Protein AF-A0A7W0V1U9-F1 (afdb_monomer_lite)

Foldseek 3Di:
DDDDDDDPDDDDPVVVLVVLLVVLVVCQLVVVDDLCVSCVSSVHDSVVNVVSCVVVVNDRDDDQDDLVVLVVVVVVVQPDDPVSPVQVVLVVVVSVVVVVCVVVVLAPRCQSVQVSLQVVVLCVLLVNQAGAFDWDADPVRWIKTWADDDQKIWIWTGDDRFFIKIWIARNPPRDIDMDGHDRPDDDDVVVSVNSNRRGDDD

Secondary structure (DSSP, 8-state):
------------HHHHHHHHHHHHHHHHHTTSS-HHHHHHHHTS-HHHHHHHHHHTT---------HHHHHHHHHHH--S-TTHHHHHHHHHHHHHHHHHHHHTTSS-HHHHHHHHHHHHHHHHHTTT-SPPPEEEE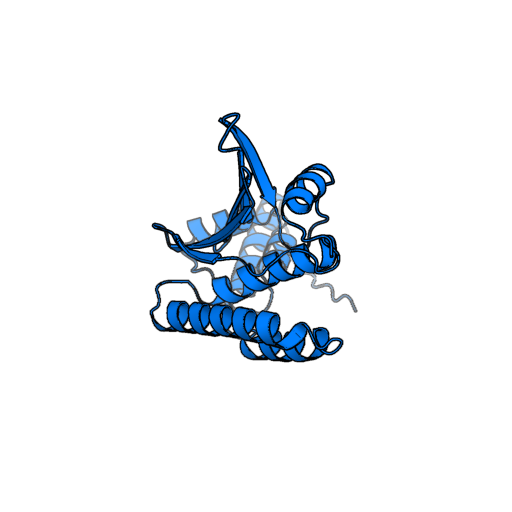-TTS-EEEEEEETTEEEEEEE-SSSPEEEEEEETTT--EEEEEE-TTSPPPHHHHHHHTTT----

Radius of gyration: 20.61 Å; chains: 1; bounding box: 37×52×67 Å

pLDDT: mean 74.49, std 16.37, range [37.94, 94.44]

Structure (mmCIF, N/CA/C/O backbone):
data_AF-A0A7W0V1U9-F1
#
_entry.id   AF-A0A7W0V1U9-F1
#
loop_
_atom_site.group_PDB
_atom_site.id
_atom_site.type_symbol
_atom_site.label_atom_id
_atom_site.label_alt_id
_atom_site.label_comp_id
_atom_site.label_asym_id
_atom_site.label_entity_id
_atom_site.label_seq_id
_atom_site.pdbx_PDB_ins_code
_atom_site.Cartn_x
_atom_site.Cartn_y
_atom_site.Cartn_z
_atom_site.occupancy
_atom_site.B_iso_or_equiv
_atom_site.auth_seq_id
_atom_site.auth_comp_id
_atom_site.auth_asym_id
_atom_site.auth_atom_id
_atom_site.pdbx_PDB_model_num
ATOM 1 N N . MET A 1 1 ? 3.165 29.907 11.937 1.00 45.53 1 MET A N 1
ATOM 2 C CA . MET A 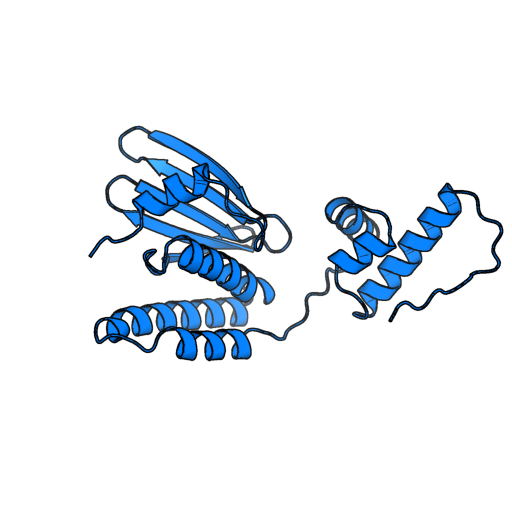1 1 ? 2.788 30.782 13.068 1.00 45.53 1 MET A CA 1
ATOM 3 C C . MET A 1 1 ? 2.274 29.847 14.153 1.00 45.53 1 MET A C 1
ATOM 5 O O . MET A 1 1 ? 1.321 29.137 13.877 1.00 45.53 1 MET A O 1
ATOM 9 N N . SER A 1 2 ? 2.963 29.707 15.287 1.00 52.56 2 SER A N 1
ATOM 10 C CA . SER A 1 2 ? 2.529 28.804 16.363 1.00 52.56 2 SER A CA 1
ATOM 11 C C . SER A 1 2 ? 1.617 29.554 17.330 1.00 52.56 2 SER A C 1
ATOM 13 O O . SER A 1 2 ? 1.905 30.691 17.702 1.00 52.56 2 SER A O 1
ATOM 15 N N . VAL A 1 3 ? 0.510 28.923 17.717 1.00 65.12 3 VAL A N 1
ATOM 16 C CA . VAL A 1 3 ? -0.421 29.441 18.723 1.00 65.12 3 VAL A CA 1
ATOM 17 C C . VAL A 1 3 ? -0.418 28.461 19.888 1.00 65.12 3 VAL A C 1
ATOM 19 O O . VAL A 1 3 ? -0.676 27.276 19.694 1.00 65.12 3 VAL A O 1
ATOM 22 N N . SER A 1 4 ? -0.102 28.954 21.083 1.00 75.44 4 SER A N 1
ATOM 23 C CA . SER A 1 4 ? -0.128 28.166 22.317 1.00 75.44 4 SER A CA 1
ATOM 24 C C . SER A 1 4 ? -1.407 28.469 23.091 1.00 75.44 4 SER A C 1
ATOM 26 O O . SER A 1 4 ? -1.780 29.632 23.237 1.00 75.44 4 SER A O 1
ATOM 28 N N . ILE A 1 5 ? -2.067 27.425 23.593 1.00 75.94 5 ILE A N 1
ATOM 29 C CA . ILE A 1 5 ? -3.251 27.527 24.451 1.00 75.94 5 ILE A CA 1
ATOM 30 C C . ILE A 1 5 ? -2.845 27.036 25.842 1.00 75.94 5 ILE A C 1
ATOM 32 O O . ILE A 1 5 ? -2.442 25.885 25.993 1.00 75.94 5 ILE A O 1
ATOM 36 N N . GLU A 1 6 ? -2.943 27.900 26.853 1.00 81.31 6 GLU A N 1
ATOM 37 C CA . GLU A 1 6 ? -2.755 27.508 28.253 1.00 81.31 6 GLU A CA 1
ATOM 38 C C . GLU A 1 6 ? -4.096 27.098 28.862 1.00 81.31 6 GLU A C 1
ATOM 40 O O . GLU A 1 6 ? -5.073 27.848 28.810 1.00 81.31 6 GLU A O 1
ATOM 45 N N . ILE A 1 7 ? -4.141 25.903 29.451 1.00 76.00 7 ILE A N 1
ATOM 46 C CA . ILE A 1 7 ? -5.324 25.392 30.142 1.00 76.00 7 ILE A CA 1
ATOM 47 C C . ILE A 1 7 ? -5.020 25.417 31.648 1.00 76.00 7 ILE A C 1
ATOM 49 O O . ILE A 1 7 ? -4.101 24.718 32.077 1.00 76.00 7 ILE A O 1
ATOM 53 N N . PRO A 1 8 ? -5.746 26.201 32.469 1.00 82.38 8 PRO A N 1
ATOM 54 C CA . PRO A 1 8 ? -5.459 26.365 33.895 1.00 82.38 8 PRO A CA 1
ATOM 55 C C . PRO A 1 8 ? -5.983 25.171 34.710 1.00 82.38 8 PRO A C 1
ATOM 57 O O . PRO A 1 8 ? -6.876 25.305 35.546 1.00 82.38 8 PRO A O 1
ATOM 60 N N . LEU A 1 9 ? -5.441 23.986 34.443 1.00 79.06 9 LEU A N 1
ATOM 61 C CA . LEU A 1 9 ? -5.739 22.744 35.148 1.00 79.06 9 LEU A CA 1
ATOM 62 C C . LEU A 1 9 ? -4.483 22.252 35.868 1.00 79.06 9 LEU A C 1
ATOM 64 O O . LEU A 1 9 ? -3.374 22.362 35.352 1.00 79.06 9 LEU A O 1
ATOM 68 N N . ASN A 1 10 ? -4.663 21.692 37.061 1.00 88.19 10 ASN A N 1
ATOM 69 C CA . ASN A 1 10 ? -3.585 21.037 37.794 1.00 88.19 10 ASN A CA 1
ATOM 70 C C . ASN A 1 10 ? -3.704 19.526 37.577 1.00 88.19 10 ASN A C 1
ATOM 72 O O . ASN A 1 10 ? -4.459 18.868 38.288 1.00 88.19 10 ASN A O 1
ATOM 76 N N . LEU A 1 11 ? -3.027 19.024 36.545 1.00 86.94 11 LEU A N 1
ATOM 77 C CA . LEU A 1 11 ? -3.117 17.636 36.092 1.00 86.94 11 LEU A CA 1
ATOM 78 C C . LEU A 1 11 ? -1.820 16.888 36.406 1.00 86.94 11 LEU A C 1
ATOM 80 O O . LEU A 1 11 ? -0.720 17.424 36.254 1.00 86.94 11 LEU A O 1
ATOM 84 N N . SER A 1 12 ? -1.942 15.620 36.780 1.00 92.50 12 SER A N 1
ATOM 85 C CA . SER A 1 12 ? -0.851 14.655 36.668 1.00 92.50 12 SER A CA 1
ATOM 86 C C . SER A 1 12 ? -0.507 14.386 35.195 1.00 92.50 12 SER A C 1
ATOM 88 O O . SER A 1 12 ? -1.271 14.713 34.286 1.00 92.50 12 SER A O 1
ATOM 90 N N . ALA A 1 13 ? 0.645 13.757 34.938 1.00 86.88 13 ALA A N 1
ATOM 91 C CA . ALA A 1 13 ? 1.042 13.382 33.577 1.00 86.88 13 ALA A CA 1
ATOM 92 C C . ALA A 1 13 ? 0.002 12.474 32.895 1.00 86.88 13 ALA A C 1
ATOM 94 O O . ALA A 1 13 ? -0.299 12.658 31.721 1.00 86.88 13 ALA A O 1
ATOM 95 N N . GLN A 1 14 ? -0.592 11.552 33.657 1.00 89.12 14 GLN A N 1
ATOM 96 C CA . GLN A 1 14 ? -1.623 10.650 33.156 1.00 89.12 14 GLN A CA 1
ATOM 97 C C . GLN A 1 14 ? -2.908 11.403 32.780 1.00 89.12 14 GLN A C 1
ATOM 99 O O . GLN A 1 14 ? -3.431 11.212 31.687 1.00 89.12 14 GLN A O 1
ATOM 104 N N . GLU A 1 15 ? -3.387 12.298 33.647 1.00 90.56 15 GLU A N 1
ATOM 105 C CA . GLU A 1 15 ? -4.582 13.106 33.365 1.00 90.56 15 GLU A CA 1
ATOM 106 C C . GLU A 1 15 ? -4.361 14.056 32.176 1.00 90.56 15 GLU A C 1
ATOM 108 O O . GLU A 1 15 ? -5.284 14.332 31.412 1.00 90.56 15 GLU A O 1
ATOM 113 N N . LEU A 1 16 ? -3.132 14.542 31.975 1.00 90.62 16 LEU A N 1
ATOM 114 C CA . LEU A 1 16 ? -2.783 15.343 30.804 1.00 90.62 16 LEU A CA 1
ATOM 115 C C . LEU A 1 16 ? -2.868 14.530 29.504 1.00 90.62 16 LEU A C 1
ATOM 117 O O . LEU A 1 16 ? -3.367 15.045 28.503 1.00 90.62 16 LEU A O 1
ATOM 121 N N . ASP A 1 17 ? -2.396 13.286 29.502 1.00 91.38 17 ASP A N 1
ATOM 122 C CA . ASP A 1 17 ? -2.484 12.420 28.324 1.00 91.38 17 ASP A CA 1
ATOM 123 C C . ASP A 1 17 ? -3.940 12.039 28.017 1.00 91.38 17 ASP A C 1
ATOM 125 O O . ASP A 1 17 ? -4.351 12.063 26.858 1.00 91.38 17 ASP A O 1
ATOM 129 N N . GLU A 1 18 ? -4.770 11.827 29.041 1.00 90.81 18 GLU A N 1
ATOM 130 C CA . GLU A 1 18 ? -6.219 11.664 28.869 1.00 90.81 18 GLU A CA 1
ATOM 131 C C . GLU A 1 18 ? -6.856 12.897 28.206 1.00 90.81 18 GLU A C 1
ATOM 133 O O . GLU A 1 18 ? -7.596 12.761 27.232 1.00 90.81 18 GLU A O 1
ATOM 138 N N . VAL A 1 19 ? -6.512 14.113 28.646 1.00 92.25 19 VAL A N 1
ATOM 139 C CA . VAL A 1 19 ? -7.004 15.357 28.025 1.00 92.25 19 VAL A CA 1
ATOM 140 C C . VAL A 1 19 ? -6.542 15.495 26.571 1.00 92.25 19 VAL A C 1
ATOM 142 O O . VAL A 1 19 ? -7.33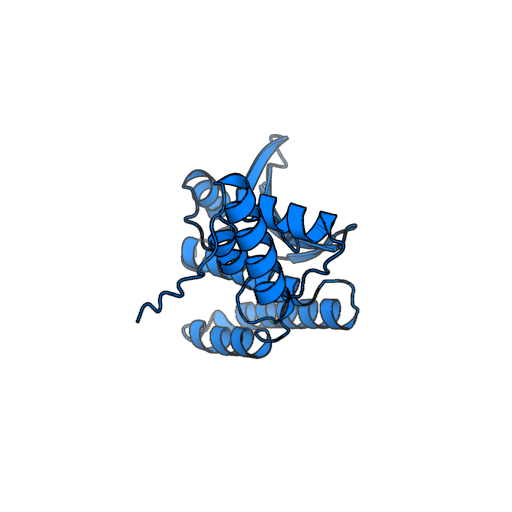1 15.903 25.715 1.00 92.25 19 VAL A O 1
ATOM 145 N N . LYS A 1 20 ? -5.290 15.141 26.260 1.00 93.12 20 LYS A N 1
ATOM 146 C CA . LYS A 1 20 ? -4.778 15.134 24.880 1.00 93.12 20 LYS A CA 1
ATOM 147 C C . LYS A 1 20 ? -5.533 14.146 24.000 1.00 93.12 20 LYS A C 1
ATOM 149 O O . LYS A 1 20 ? -5.870 14.491 22.869 1.00 93.12 20 LYS A O 1
ATOM 154 N N . HIS A 1 21 ? -5.821 12.948 24.509 1.00 94.44 21 HIS A N 1
ATOM 155 C CA . HIS A 1 21 ? -6.617 11.947 23.804 1.00 94.44 21 HIS A CA 1
ATOM 156 C C . HIS A 1 21 ? -8.020 12.476 23.490 1.00 94.44 21 HIS A C 1
ATOM 158 O O . HIS A 1 21 ? -8.454 12.386 22.342 1.00 94.44 21 HIS A O 1
ATOM 164 N N . GLU A 1 22 ? -8.707 13.079 24.468 1.00 94.12 22 GLU A N 1
ATOM 165 C CA . GLU A 1 22 ? -10.031 13.677 24.248 1.00 94.12 22 GLU A CA 1
ATOM 166 C C . GLU A 1 22 ? -9.986 14.797 23.204 1.00 94.12 22 GLU A C 1
ATOM 168 O O . GLU A 1 22 ? -10.798 14.824 22.277 1.00 94.12 22 GLU A O 1
ATOM 173 N N . LEU A 1 23 ? -9.011 15.703 23.309 1.00 92.81 23 LEU A N 1
ATOM 174 C CA . LEU A 1 23 ? -8.853 16.808 22.367 1.00 92.81 23 LEU A CA 1
ATOM 175 C C . LEU A 1 23 ? -8.582 16.301 20.945 1.00 92.81 23 LEU A C 1
ATOM 177 O O . LEU A 1 23 ? -9.233 16.746 20.002 1.00 92.81 23 LEU A O 1
ATOM 181 N N . ALA A 1 24 ? -7.655 15.356 20.793 1.00 91.88 24 ALA A N 1
ATOM 182 C CA . ALA A 1 24 ? -7.309 14.763 19.507 1.00 91.88 24 ALA A CA 1
ATOM 183 C C . ALA A 1 24 ? -8.509 14.073 18.850 1.00 91.88 24 ALA A C 1
ATOM 185 O O . ALA A 1 24 ? -8.758 14.269 17.662 1.00 91.88 24 ALA A O 1
ATOM 186 N N . VAL A 1 25 ? -9.283 13.308 19.626 1.00 88.81 25 VAL A N 1
ATOM 187 C CA . VAL A 1 25 ? -10.498 12.643 19.144 1.00 88.81 25 VAL A CA 1
ATOM 188 C C . VAL A 1 25 ? -11.540 13.665 18.688 1.00 88.81 25 VAL A C 1
ATOM 190 O O . VAL A 1 25 ? -12.080 13.526 17.593 1.00 88.81 25 VAL A O 1
ATOM 193 N N . VAL A 1 26 ? -11.792 14.716 19.474 1.00 90.19 26 VAL A N 1
ATOM 194 C CA . VAL A 1 26 ? -12.766 15.762 19.118 1.00 90.19 26 VAL A CA 1
ATOM 195 C C . VAL A 1 26 ? -12.346 16.516 17.857 1.00 90.19 26 VAL A C 1
ATOM 197 O O . VAL A 1 26 ? -13.187 16.776 16.996 1.00 90.19 26 VAL A O 1
ATOM 2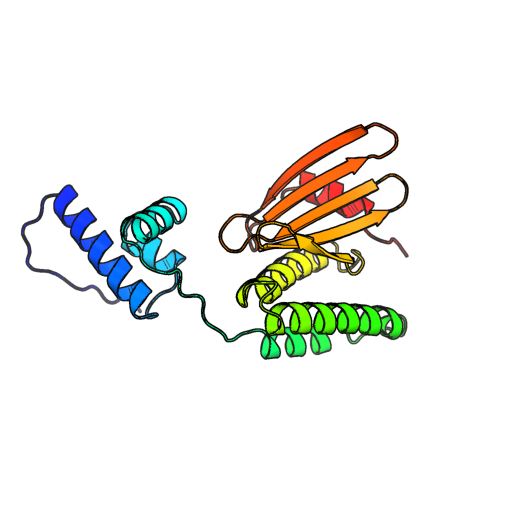00 N N . LEU A 1 27 ? -11.066 16.871 17.726 1.00 81.69 27 LEU A N 1
ATOM 201 C CA . LEU A 1 27 ? -10.554 17.567 16.543 1.00 81.69 27 LEU A CA 1
ATOM 202 C C . LEU A 1 27 ? -10.622 16.682 15.291 1.00 81.69 27 LEU A C 1
ATOM 204 O O . LEU A 1 27 ? -10.997 17.175 14.227 1.00 81.69 27 LEU A O 1
ATOM 208 N N . TYR A 1 28 ? -10.331 15.386 15.433 1.00 79.00 28 TYR A N 1
ATOM 209 C CA . TYR A 1 28 ? -10.457 14.398 14.361 1.00 79.00 28 TYR A CA 1
ATOM 210 C C . TYR A 1 28 ? -11.917 14.207 13.921 1.00 79.00 28 TYR A C 1
ATOM 212 O O . TYR A 1 28 ? -12.222 14.302 12.737 1.00 79.00 28 TYR A O 1
ATOM 220 N N . GLN A 1 29 ? -12.849 14.019 14.863 1.00 76.75 29 GLN A N 1
ATOM 221 C CA . GLN A 1 29 ? -14.281 13.867 14.561 1.00 76.75 29 GLN A CA 1
ATOM 222 C C . GLN A 1 29 ? -14.890 15.105 13.895 1.00 76.75 29 GLN A C 1
ATOM 224 O O . GLN A 1 29 ? -15.848 14.992 13.138 1.00 76.75 29 GLN A O 1
ATOM 229 N N . ARG A 1 30 ? -14.350 16.293 14.187 1.00 76.19 30 ARG A N 1
ATOM 230 C CA . ARG A 1 30 ? -14.748 17.558 13.556 1.00 76.19 30 ARG A CA 1
ATOM 231 C C . ARG A 1 30 ? -14.044 17.824 12.227 1.00 76.19 30 ARG A C 1
ATOM 233 O O . ARG A 1 30 ? -14.199 18.925 11.706 1.00 76.19 30 ARG A O 1
ATOM 240 N N . GLN A 1 31 ? -13.233 16.883 11.737 1.00 65.44 31 GLN A N 1
ATOM 241 C CA . GLN A 1 31 ? -12.438 17.024 10.512 1.00 65.44 31 GLN A CA 1
ATOM 242 C C . GLN A 1 31 ? -11.567 18.293 10.511 1.00 65.44 31 GLN A C 1
ATOM 244 O O . GLN A 1 31 ? -11.253 18.868 9.479 1.00 65.44 31 GLN A O 1
ATOM 249 N N . THR A 1 32 ? -11.181 18.772 11.698 1.00 70.75 32 THR A N 1
ATOM 250 C CA . THR A 1 32 ? -10.343 19.973 11.840 1.00 70.75 32 THR A CA 1
ATOM 251 C C . THR A 1 32 ? -8.863 19.639 11.652 1.00 70.75 32 THR A C 1
ATOM 253 O O . THR A 1 32 ? -8.073 20.518 11.326 1.00 70.75 32 THR A O 1
ATOM 256 N N . VAL A 1 33 ? -8.494 18.377 11.888 1.00 62.88 33 VAL A N 1
ATOM 257 C CA . VAL A 1 33 ? -7.136 17.843 11.751 1.00 62.88 33 VAL A CA 1
ATOM 258 C C . VAL A 1 33 ? -7.195 16.429 11.171 1.00 62.88 33 VAL A C 1
ATOM 260 O O . VAL A 1 33 ? -8.144 15.681 11.432 1.00 62.88 33 VAL A O 1
ATOM 263 N N . GLY A 1 34 ? -6.168 16.039 10.418 1.00 61.47 34 GLY A N 1
ATOM 264 C CA . GLY A 1 34 ? -6.050 14.684 9.874 1.00 61.47 34 GLY A CA 1
ATOM 265 C C . GLY A 1 34 ? -5.651 13.644 10.930 1.00 61.47 34 GLY A C 1
ATOM 266 O O . GLY A 1 34 ? -5.204 13.973 12.028 1.00 61.47 34 GLY A O 1
ATOM 267 N N . LEU A 1 35 ? -5.739 12.352 10.588 1.00 63.03 35 LEU A N 1
ATOM 268 C CA . LEU A 1 35 ? -5.409 11.242 11.501 1.00 63.03 35 LEU A CA 1
ATOM 269 C C . LEU A 1 35 ? -3.982 11.336 12.093 1.00 63.03 35 LEU A C 1
ATOM 271 O O . LEU A 1 35 ? -3.771 10.999 13.256 1.00 63.03 35 LEU A O 1
ATOM 275 N N . GLY A 1 36 ? -3.000 11.787 11.303 1.00 60.62 36 GLY A N 1
ATOM 276 C CA . GLY A 1 36 ? -1.608 11.942 11.751 1.00 60.62 36 GLY A CA 1
ATOM 277 C C . GLY A 1 36 ? -1.399 13.122 12.707 1.00 60.62 36 GLY A C 1
ATOM 278 O O . GLY A 1 36 ? -0.677 13.005 1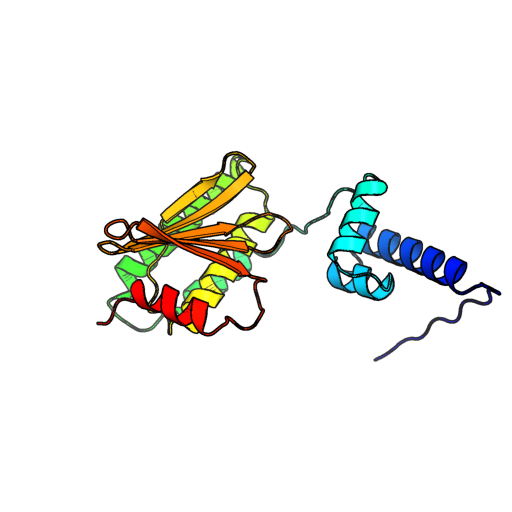3.698 1.00 60.62 36 GLY A O 1
ATOM 279 N N . GLU A 1 37 ? -2.075 14.240 12.453 1.00 67.31 37 GLU A N 1
ATOM 280 C CA . GLU A 1 37 ? -2.061 15.405 13.341 1.00 67.31 37 GLU A CA 1
ATOM 281 C C . GLU A 1 37 ? -2.773 15.090 14.658 1.00 67.31 37 GLU A C 1
ATOM 283 O O . GLU A 1 37 ? -2.253 15.396 15.728 1.00 67.31 37 GLU A O 1
ATOM 288 N N . ALA A 1 38 ? -3.906 14.387 14.598 1.00 79.94 38 ALA A N 1
ATOM 289 C CA . ALA A 1 38 ? -4.619 13.917 15.777 1.00 79.94 38 ALA A CA 1
ATOM 290 C C . ALA A 1 38 ? -3.759 12.966 16.632 1.00 79.94 38 ALA A C 1
ATOM 292 O O . ALA A 1 38 ? -3.680 13.145 17.845 1.00 79.94 38 ALA A O 1
ATOM 293 N N . ALA A 1 39 ? -3.036 12.021 16.018 1.00 77.00 39 ALA A N 1
ATOM 294 C CA . ALA A 1 39 ? -2.098 11.151 16.736 1.00 77.00 39 ALA A CA 1
ATOM 295 C C . ALA A 1 39 ? -0.965 11.948 17.414 1.00 77.00 39 ALA A C 1
ATOM 297 O O . ALA A 1 39 ? -0.623 11.693 18.568 1.00 77.00 39 ALA A O 1
ATOM 298 N N . THR A 1 40 ? -0.450 12.978 16.736 1.00 83.38 40 THR A N 1
ATOM 299 C CA . THR A 1 40 ? 0.579 13.875 17.288 1.00 83.38 40 THR A CA 1
ATOM 300 C C . THR A 1 40 ? 0.053 14.666 18.488 1.00 83.38 40 THR A C 1
ATOM 302 O O . THR A 1 40 ? 0.726 14.746 19.513 1.00 83.38 40 THR A O 1
ATOM 305 N N . ILE A 1 41 ? -1.167 15.207 18.394 1.00 88.81 41 ILE A N 1
ATOM 306 C CA . ILE A 1 41 ? -1.843 15.915 19.495 1.00 88.81 41 ILE A CA 1
ATOM 307 C C . ILE A 1 41 ? -2.069 14.973 20.682 1.00 88.81 41 ILE A C 1
ATOM 309 O O . ILE A 1 41 ? -1.857 15.373 21.826 1.00 88.81 41 ILE A O 1
ATOM 313 N N . ALA A 1 42 ? -2.442 13.720 20.408 1.00 91.69 42 ALA A N 1
ATOM 314 C CA . ALA A 1 42 ? -2.644 12.674 21.403 1.00 91.69 42 ALA A CA 1
ATOM 315 C C . ALA A 1 42 ? -1.341 12.216 22.085 1.00 91.69 42 ALA A C 1
ATOM 317 O O . ALA A 1 42 ? -1.405 11.589 23.134 1.00 91.69 42 ALA A O 1
ATOM 318 N N . GLY A 1 43 ? -0.166 12.514 21.519 1.00 88.62 43 GLY A N 1
ATOM 319 C CA . GLY A 1 43 ? 1.103 11.949 21.989 1.00 88.62 43 GLY A CA 1
ATOM 320 C C . GLY A 1 43 ? 1.227 10.445 21.720 1.00 88.62 43 GLY A C 1
ATOM 321 O O . GLY A 1 43 ? 1.978 9.761 22.410 1.00 88.62 43 GLY A O 1
ATOM 322 N N . LEU A 1 44 ? 0.487 9.938 20.732 1.00 88.12 44 LEU A N 1
ATOM 323 C CA . LEU A 1 44 ? 0.400 8.526 20.379 1.00 88.12 44 LEU A CA 1
ATOM 324 C C . LEU A 1 44 ? 1.005 8.268 19.001 1.00 88.12 44 LEU A C 1
ATOM 326 O O . LEU A 1 44 ? 1.025 9.134 18.123 1.00 88.12 44 LEU A O 1
ATOM 330 N N . THR A 1 45 ? 1.425 7.030 18.760 1.00 72.75 45 THR A N 1
ATOM 331 C CA . THR A 1 45 ? 1.627 6.564 17.388 1.00 72.75 45 THR A CA 1
ATOM 332 C C . THR A 1 45 ? 0.289 6.512 16.647 1.00 72.75 45 THR A C 1
ATOM 334 O O . THR A 1 45 ? -0.787 6.385 17.237 1.00 72.75 45 THR A O 1
ATOM 337 N N . ARG A 1 46 ? 0.336 6.557 15.313 1.00 62.38 46 ARG A N 1
ATOM 338 C CA . ARG A 1 46 ? -0.869 6.482 14.473 1.00 62.38 46 ARG A CA 1
ATOM 339 C C . ARG A 1 46 ? -1.691 5.210 14.733 1.00 62.38 46 ARG A C 1
ATOM 341 O O . ARG A 1 46 ? -2.914 5.291 14.767 1.00 62.38 46 ARG A O 1
ATOM 348 N N . ILE A 1 47 ? -1.031 4.074 14.988 1.00 60.62 47 ILE A N 1
ATOM 349 C CA . ILE A 1 47 ? -1.679 2.790 15.316 1.00 60.62 47 ILE A CA 1
ATOM 350 C C . ILE A 1 47 ? -2.369 2.852 16.682 1.00 60.62 47 ILE A C 1
ATOM 352 O O . ILE A 1 47 ? -3.496 2.383 16.833 1.00 60.62 47 ILE A O 1
ATOM 356 N N . GLU A 1 48 ? -1.721 3.435 17.689 1.00 71.62 48 GLU A N 1
ATOM 357 C CA . GLU A 1 48 ? -2.318 3.611 19.018 1.00 71.62 48 GLU A CA 1
ATOM 358 C C . GLU A 1 48 ? -3.523 4.551 18.967 1.00 71.62 48 GLU A C 1
ATOM 360 O O . GLU A 1 48 ? -4.547 4.268 19.587 1.00 71.62 48 GLU A O 1
ATOM 365 N N . PHE A 1 49 ? -3.451 5.609 18.160 1.00 83.44 49 PHE A N 1
ATOM 366 C CA . PHE A 1 49 ? -4.579 6.508 17.950 1.00 83.44 49 PHE A CA 1
ATOM 367 C C . PHE A 1 49 ? -5.727 5.832 17.177 1.00 83.44 49 PHE A C 1
ATOM 369 O O . PHE A 1 49 ? -6.889 5.978 17.544 1.00 83.44 49 PHE A O 1
ATOM 376 N N . GLN A 1 50 ? -5.435 5.003 16.171 1.00 63.66 50 GLN A N 1
ATOM 377 C CA . GLN A 1 50 ? -6.451 4.180 15.499 1.00 63.66 50 GLN A CA 1
ATOM 378 C C . GLN A 1 50 ? -7.113 3.182 16.460 1.00 63.66 50 GLN A C 1
ATOM 380 O O . GLN A 1 50 ? -8.332 3.017 16.432 1.00 63.66 50 GLN A O 1
ATOM 385 N N . ARG A 1 51 ? -6.342 2.550 17.355 1.00 70.75 51 ARG A N 1
ATOM 386 C CA . ARG A 1 51 ? -6.880 1.676 18.412 1.00 70.75 51 ARG A CA 1
ATOM 387 C C . ARG A 1 51 ? -7.760 2.450 19.390 1.00 70.75 51 ARG A C 1
ATOM 389 O O . ARG A 1 51 ? -8.810 1.944 19.778 1.00 70.75 51 ARG A O 1
ATOM 396 N N . LEU A 1 52 ? -7.366 3.671 19.750 1.00 82.38 52 LEU A N 1
ATOM 397 C CA . LEU A 1 52 ? -8.172 4.575 20.567 1.00 82.38 52 LEU A CA 1
ATOM 398 C C . LEU A 1 52 ? -9.519 4.877 19.889 1.00 82.38 52 LEU A C 1
ATOM 400 O O . LEU A 1 52 ? -10.559 4.696 20.521 1.00 82.38 52 LEU A O 1
ATOM 404 N N . LEU A 1 53 ? -9.525 5.246 18.604 1.00 79.25 53 LEU A N 1
ATOM 405 C CA . LEU A 1 53 ? -10.754 5.472 17.830 1.00 79.25 53 LEU A CA 1
ATOM 406 C C . LEU A 1 53 ? -11.632 4.212 17.757 1.00 79.25 53 LEU A C 1
ATOM 408 O O . LEU A 1 53 ? -12.832 4.284 18.029 1.00 79.25 53 LEU A O 1
ATOM 412 N N . ALA A 1 54 ? -11.029 3.052 17.482 1.00 63.78 54 ALA A N 1
ATOM 413 C CA . ALA A 1 54 ? -11.726 1.769 17.410 1.00 63.78 54 ALA A CA 1
ATOM 414 C C . ALA A 1 54 ? -12.368 1.385 18.753 1.00 63.78 54 ALA A C 1
ATOM 416 O O . ALA A 1 54 ? -13.545 1.033 18.797 1.00 63.78 54 ALA A O 1
ATOM 417 N N . SER A 1 55 ? -11.639 1.533 19.865 1.00 79.62 55 SER A N 1
ATOM 418 C CA . SER A 1 55 ? -12.166 1.279 21.216 1.00 79.62 55 SER A CA 1
ATOM 419 C C . SER A 1 55 ? -13.370 2.159 21.569 1.00 79.62 55 SER A C 1
ATOM 421 O O . SER A 1 55 ? -14.223 1.770 22.367 1.00 79.62 55 SER A O 1
ATOM 423 N N . ARG A 1 56 ? -13.467 3.336 20.942 1.00 80.19 56 ARG A N 1
ATOM 424 C CA . ARG A 1 56 ? -14.535 4.318 21.145 1.00 80.19 56 ARG A CA 1
ATOM 425 C C . ARG A 1 56 ? -15.639 4.237 20.093 1.00 80.19 56 ARG A C 1
ATOM 427 O O . ARG A 1 56 ? -16.554 5.052 20.135 1.00 80.19 56 ARG A O 1
ATOM 434 N N . HIS A 1 57 ? -15.583 3.250 19.197 1.00 69.25 57 HIS A N 1
ATOM 435 C CA . HIS A 1 57 ? -16.546 3.062 18.109 1.00 69.25 57 HIS A CA 1
ATOM 436 C C . HIS A 1 57 ? -16.677 4.305 17.212 1.00 69.25 57 HIS A C 1
ATOM 438 O O . HIS A 1 57 ? -17.761 4.626 16.728 1.00 69.25 57 HIS A O 1
ATOM 444 N N . ILE A 1 58 ? -15.575 5.030 17.011 1.00 61.97 58 ILE A N 1
ATOM 445 C CA . ILE A 1 58 ? -15.540 6.219 16.162 1.00 61.97 58 ILE A CA 1
ATOM 446 C C . ILE A 1 58 ? -15.171 5.776 14.752 1.00 61.97 58 ILE A C 1
ATOM 448 O O . ILE A 1 58 ? -14.070 5.273 14.523 1.00 61.97 58 ILE A O 1
ATOM 452 N N . THR A 1 59 ? -16.108 5.950 13.821 1.00 50.28 59 THR A N 1
ATOM 453 C CA . THR A 1 59 ? -15.910 5.646 12.403 1.00 50.28 59 THR A CA 1
ATOM 454 C C . THR A 1 59 ? -14.743 6.461 11.857 1.00 50.28 59 THR A C 1
ATOM 456 O O . THR A 1 59 ? -14.637 7.661 12.113 1.00 50.28 59 THR A O 1
ATOM 459 N N . LEU A 1 60 ? -13.859 5.804 11.107 1.00 51.03 60 LEU A N 1
ATOM 460 C CA . LEU A 1 60 ? -12.779 6.484 10.407 1.00 51.03 60 LEU A CA 1
ATOM 461 C C . LEU A 1 60 ? -13.395 7.338 9.300 1.00 51.03 60 LEU A C 1
ATOM 463 O O . LEU A 1 60 ? -13.855 6.816 8.288 1.00 51.03 60 LEU A O 1
ATOM 467 N N . HIS A 1 61 ? -13.448 8.647 9.526 1.00 44.50 61 HIS A N 1
ATOM 468 C CA . HIS A 1 61 ? -13.864 9.593 8.507 1.00 44.50 61 HIS A CA 1
ATOM 469 C C . HIS A 1 61 ? -12.682 9.834 7.579 1.00 44.50 61 HIS A C 1
ATOM 471 O O . HIS A 1 61 ? -11.615 10.291 7.997 1.00 44.50 61 HIS A O 1
ATOM 477 N N . TYR A 1 62 ? -12.889 9.474 6.325 1.00 40.00 62 TYR A N 1
ATOM 478 C CA . TYR A 1 62 ? -12.003 9.751 5.217 1.00 40.00 62 TYR A CA 1
ATOM 479 C C . TYR A 1 62 ? -12.740 10.736 4.302 1.00 40.00 62 TYR A C 1
ATOM 481 O O . TYR A 1 62 ? -13.904 10.505 3.982 1.00 40.00 62 TYR A O 1
ATOM 489 N N . GLU A 1 63 ? -12.112 11.870 3.980 1.00 38.53 63 GLU A N 1
ATOM 490 C CA . GLU A 1 63 ? -12.721 12.887 3.115 1.00 38.53 63 GLU A CA 1
ATOM 491 C C . GLU A 1 63 ? -12.670 12.492 1.633 1.00 38.53 63 GLU A C 1
ATOM 493 O O . GLU A 1 63 ? -11.800 11.731 1.208 1.00 38.53 63 GLU A O 1
ATOM 498 N N . GLU A 1 64 ? -13.649 13.026 0.901 1.00 39.66 64 GLU A N 1
ATOM 499 C CA . GLU A 1 64 ? -14.184 12.592 -0.398 1.00 39.66 64 GLU A CA 1
ATOM 500 C C . GLU A 1 64 ? -13.619 13.381 -1.600 1.00 39.66 64 GLU A C 1
ATOM 502 O O . GLU A 1 64 ? -14.143 13.289 -2.700 1.00 39.66 64 GLU A O 1
ATOM 507 N N . ASN A 1 65 ? -12.562 14.177 -1.430 1.00 38.06 65 ASN A N 1
ATOM 508 C CA . ASN A 1 65 ? -12.023 15.008 -2.510 1.00 38.06 65 ASN A CA 1
ATOM 509 C C . ASN A 1 65 ? -10.546 14.704 -2.749 1.00 38.06 65 ASN A C 1
ATOM 511 O O . ASN A 1 65 ? -9.715 15.162 -1.976 1.00 38.06 65 ASN A O 1
ATOM 515 N N . ASP A 1 66 ? -10.257 13.970 -3.825 1.00 41.75 66 ASP A N 1
ATOM 516 C CA . ASP A 1 66 ? -9.012 14.139 -4.604 1.00 41.75 66 ASP A CA 1
ATOM 517 C C . ASP A 1 66 ? -9.024 13.403 -5.959 1.00 41.75 66 ASP A C 1
ATOM 519 O O . ASP A 1 66 ? -8.176 13.663 -6.804 1.00 41.75 66 ASP A O 1
ATOM 523 N N . PHE A 1 67 ? -10.028 12.562 -6.248 1.00 37.94 67 PHE A N 1
ATOM 524 C CA . PHE A 1 67 ? -10.041 11.753 -7.476 1.00 37.94 67 PHE A CA 1
ATOM 525 C C . PHE A 1 67 ? -9.953 12.575 -8.779 1.00 37.94 67 PHE A C 1
ATOM 527 O O . PHE A 1 67 ? -9.102 12.309 -9.625 1.00 37.94 67 PHE A O 1
ATOM 534 N N . ASP A 1 68 ? -10.777 13.617 -8.933 1.00 38.97 68 ASP A N 1
ATOM 535 C CA . ASP A 1 68 ? -10.789 14.427 -10.163 1.00 38.97 68 ASP A CA 1
ATOM 536 C C . ASP A 1 68 ? -9.532 15.307 -10.316 1.00 38.97 68 ASP A C 1
ATOM 538 O O . ASP A 1 68 ? -9.123 15.633 -11.434 1.00 38.97 68 ASP A O 1
ATOM 542 N N . ALA A 1 69 ? -8.905 15.696 -9.200 1.00 39.06 69 ALA A N 1
ATOM 543 C CA . ALA A 1 69 ? -7.686 16.502 -9.199 1.00 39.06 69 ALA A CA 1
ATOM 544 C C . ALA A 1 69 ? -6.452 15.653 -9.546 1.00 39.06 69 ALA A C 1
ATOM 546 O O . ALA A 1 69 ? -5.610 16.092 -10.336 1.00 39.06 69 ALA A O 1
ATOM 547 N N . ASP A 1 70 ? -6.398 14.421 -9.036 1.00 45.81 70 ASP A N 1
ATOM 548 C CA . ASP A 1 70 ? -5.329 13.460 -9.309 1.00 45.81 70 ASP A CA 1
ATOM 549 C C . ASP A 1 70 ? -5.330 13.019 -10.784 1.00 45.81 70 ASP A C 1
ATOM 551 O O . ASP A 1 70 ? -4.278 12.966 -11.425 1.00 45.81 70 ASP A O 1
ATOM 555 N N . VAL A 1 71 ? -6.511 12.800 -11.379 1.00 47.78 71 VAL A N 1
ATOM 556 C CA . VAL A 1 71 ? -6.647 12.451 -12.809 1.00 47.78 71 VAL A CA 1
ATOM 557 C C . VAL A 1 71 ? -6.159 13.587 -13.720 1.00 47.78 71 VAL A C 1
ATOM 559 O O . VAL A 1 71 ? -5.467 13.343 -14.712 1.00 47.78 71 VAL A O 1
ATOM 562 N N . ALA A 1 72 ? -6.467 14.842 -13.383 1.00 46.12 72 ALA A N 1
ATOM 563 C CA . ALA A 1 72 ? -6.030 15.998 -14.167 1.00 46.12 72 ALA A CA 1
ATOM 564 C C . ALA A 1 72 ? -4.513 16.261 -14.053 1.00 46.12 72 ALA A C 1
ATOM 566 O O . ALA A 1 72 ? -3.874 16.672 -15.030 1.00 46.12 72 ALA A O 1
ATOM 567 N N . ALA A 1 73 ? -3.920 16.002 -12.882 1.00 49.78 73 ALA A N 1
ATOM 568 C CA . ALA A 1 73 ? -2.478 16.121 -12.671 1.00 49.78 73 ALA A CA 1
ATOM 569 C C . ALA A 1 73 ? -1.690 15.133 -13.553 1.00 49.78 73 ALA A C 1
ATOM 571 O O . ALA A 1 73 ? -0.668 15.505 -14.136 1.00 49.78 73 ALA A O 1
ATOM 572 N N . MET A 1 74 ? -2.207 13.918 -13.750 1.00 43.88 74 MET A N 1
ATOM 573 C CA . MET A 1 74 ? -1.557 12.884 -14.561 1.00 43.88 74 MET A CA 1
ATOM 574 C C . MET A 1 74 ? -1.506 13.184 -16.057 1.00 43.88 74 MET A C 1
ATOM 576 O O . MET A 1 74 ? -0.461 12.989 -16.678 1.00 43.88 74 MET A O 1
ATOM 580 N N . GLN A 1 75 ? -2.591 13.706 -16.636 1.00 49.56 75 GLN A N 1
ATOM 581 C CA . GLN A 1 75 ? -2.619 14.078 -18.059 1.00 49.56 75 GLN A CA 1
ATOM 582 C C . GLN A 1 75 ? -1.561 15.140 -18.399 1.00 49.56 75 GLN A C 1
ATOM 584 O O . GLN A 1 75 ? -1.118 15.244 -19.540 1.00 49.56 75 GLN A O 1
ATOM 589 N N . THR A 1 76 ? -1.128 15.910 -17.397 1.00 45.19 76 THR A N 1
ATOM 590 C CA . THR A 1 76 ? -0.109 16.955 -17.543 1.00 45.19 76 THR A CA 1
ATOM 591 C C . THR A 1 76 ? 1.323 16.409 -17.432 1.00 45.19 76 THR A C 1
ATOM 593 O O . THR A 1 76 ? 2.241 16.999 -17.998 1.00 45.19 76 THR A O 1
ATOM 596 N N . LEU A 1 77 ? 1.540 15.287 -16.733 1.00 49.31 77 LEU A N 1
ATOM 597 C CA . LEU A 1 77 ? 2.869 14.687 -16.523 1.00 49.31 77 LEU A CA 1
ATOM 598 C C . LEU A 1 77 ? 3.312 13.743 -17.659 1.00 49.31 77 LEU A C 1
ATOM 600 O O . LEU A 1 77 ? 4.485 13.382 -17.710 1.00 49.31 77 LEU A O 1
ATOM 604 N N . GLN A 1 78 ? 2.407 13.355 -18.567 1.00 50.69 78 GLN A N 1
ATOM 605 C CA . GLN A 1 78 ? 2.650 12.315 -19.586 1.00 50.69 78 GLN A CA 1
ATOM 606 C C . GLN A 1 78 ? 2.850 12.840 -21.019 1.00 50.69 78 GLN A C 1
ATOM 608 O O . GLN A 1 78 ? 3.214 12.080 -21.915 1.00 50.69 78 GLN A O 1
ATOM 613 N N . THR A 1 79 ? 2.696 14.143 -21.270 1.00 41.56 79 THR A N 1
ATOM 614 C CA . THR A 1 79 ? 2.970 14.711 -22.598 1.00 41.56 79 THR A CA 1
ATOM 615 C C . THR A 1 79 ? 4.468 14.860 -22.854 1.00 41.56 79 THR A C 1
ATOM 617 O O . THR A 1 79 ? 5.012 15.929 -22.601 1.00 41.56 79 THR A O 1
ATOM 620 N N . ASP A 1 80 ? 5.110 13.800 -23.360 1.00 44.69 80 ASP A N 1
ATOM 621 C CA . ASP A 1 80 ? 6.237 13.866 -24.311 1.00 44.69 80 ASP A CA 1
ATOM 622 C C . ASP A 1 80 ? 6.638 12.458 -24.829 1.00 44.69 80 ASP A C 1
ATOM 624 O O . ASP A 1 80 ? 7.608 11.873 -24.361 1.00 44.69 80 ASP A O 1
ATOM 628 N N . SER A 1 81 ? 5.905 11.896 -25.810 1.00 40.62 81 SER A N 1
ATOM 629 C CA . SER A 1 81 ? 6.400 10.965 -26.865 1.00 40.62 81 SER A CA 1
ATOM 630 C C . SER A 1 81 ? 5.248 10.243 -27.588 1.00 40.62 81 SER A C 1
ATOM 632 O O . SER A 1 81 ? 4.209 9.966 -27.015 1.00 40.62 81 SER A O 1
ATOM 634 N N . ALA A 1 82 ? 5.423 9.856 -28.855 1.00 42.94 82 ALA A N 1
ATOM 635 C CA . ALA A 1 82 ? 4.420 9.121 -29.642 1.00 42.94 82 ALA A CA 1
ATOM 636 C C . ALA A 1 82 ? 4.144 7.670 -29.164 1.00 42.94 82 ALA A C 1
ATOM 638 O O . ALA A 1 82 ? 3.189 7.053 -29.636 1.00 42.94 82 ALA A O 1
ATOM 639 N N . ALA A 1 83 ? 4.925 7.138 -28.213 1.00 45.69 83 ALA A N 1
ATOM 640 C CA . ALA A 1 83 ? 4.605 5.904 -27.477 1.00 45.69 83 ALA A CA 1
ATOM 641 C C . ALA A 1 83 ? 3.468 6.091 -26.442 1.00 45.69 83 ALA A C 1
ATOM 643 O O . ALA A 1 83 ? 2.918 5.106 -25.952 1.00 45.69 83 ALA A O 1
ATOM 644 N N . SER A 1 84 ? 3.083 7.347 -26.171 1.00 51.19 84 SER A N 1
ATOM 645 C CA . SER A 1 84 ? 2.058 7.757 -25.201 1.00 51.19 84 SER A CA 1
ATOM 646 C C . SER A 1 84 ? 0.684 7.150 -25.492 1.00 51.19 84 SER A C 1
ATOM 648 O O . SER A 1 84 ? 0.039 6.698 -24.569 1.00 51.19 84 SER A O 1
ATOM 650 N N . SER A 1 85 ? 0.262 6.979 -26.754 1.00 51.19 85 SER A N 1
ATOM 651 C CA . SER A 1 85 ? -1.134 6.567 -27.043 1.00 51.19 85 SER A CA 1
ATOM 652 C C . SER A 1 85 ? -1.588 5.231 -26.423 1.00 51.19 85 SER A C 1
ATOM 654 O O . SER A 1 85 ? -2.685 5.164 -25.889 1.00 51.19 85 SER A O 1
ATOM 656 N N . ILE A 1 86 ? -0.757 4.180 -26.438 1.00 51.53 86 ILE A N 1
ATOM 657 C CA . ILE A 1 86 ? -1.120 2.873 -25.845 1.00 51.53 86 ILE A CA 1
ATOM 658 C C . ILE A 1 86 ? -1.023 2.920 -24.315 1.00 51.53 86 ILE A C 1
ATOM 660 O O . ILE A 1 86 ? -1.804 2.276 -23.615 1.00 51.53 86 ILE A O 1
ATOM 664 N N . HIS A 1 87 ? -0.044 3.663 -23.797 1.00 56.59 87 HIS A N 1
ATOM 665 C CA . HIS A 1 87 ? 0.134 3.848 -22.363 1.00 56.59 87 HIS A CA 1
ATOM 666 C C . HIS A 1 87 ? -1.032 4.659 -21.773 1.00 56.59 87 HIS A C 1
ATOM 668 O O . HIS A 1 87 ? -1.605 4.252 -20.766 1.00 56.59 87 HIS A O 1
ATOM 674 N N . ASP A 1 88 ? -1.444 5.727 -22.454 1.00 63.91 88 ASP A N 1
ATOM 675 C CA . ASP A 1 88 ? -2.572 6.591 -22.102 1.00 63.91 88 ASP A CA 1
ATOM 676 C C . ASP A 1 88 ? -3.895 5.818 -22.132 1.00 63.91 88 ASP A C 1
ATOM 678 O O . ASP A 1 88 ? -4.682 5.917 -21.191 1.00 63.91 88 ASP A O 1
ATOM 682 N N . ASP A 1 89 ? -4.114 4.981 -23.155 1.00 70.56 89 ASP A N 1
ATOM 683 C CA . ASP A 1 89 ? -5.297 4.118 -23.243 1.00 70.56 89 ASP A CA 1
ATOM 684 C C . ASP A 1 89 ? -5.374 3.158 -22.043 1.00 70.56 89 ASP A C 1
ATOM 686 O O . ASP A 1 89 ? -6.435 2.978 -21.444 1.00 70.56 89 ASP A O 1
ATOM 690 N N . ARG A 1 90 ? -4.242 2.570 -21.637 1.00 74.50 90 ARG A N 1
ATOM 691 C CA . ARG A 1 90 ? -4.189 1.624 -20.513 1.00 74.50 90 ARG A CA 1
ATOM 692 C C . ARG A 1 90 ? -4.358 2.299 -19.155 1.00 74.50 90 ARG A C 1
ATOM 694 O O . ARG A 1 90 ? -5.009 1.738 -18.273 1.00 74.50 90 ARG A O 1
ATOM 701 N N . VAL A 1 91 ? -3.793 3.493 -18.986 1.00 74.50 91 VAL A N 1
ATOM 702 C CA . VAL A 1 91 ? -4.023 4.336 -17.805 1.00 74.50 91 VAL A CA 1
ATOM 703 C C . VAL A 1 91 ? -5.512 4.662 -17.704 1.00 74.50 91 VAL A C 1
ATOM 705 O O . VAL A 1 91 ? -6.103 4.447 -16.649 1.00 74.50 91 VAL A O 1
ATOM 708 N N . GLN A 1 92 ? -6.137 5.088 -18.807 1.00 70.75 92 GLN A N 1
ATOM 709 C CA . GLN A 1 92 ? -7.562 5.411 -18.841 1.00 70.75 92 GLN A CA 1
ATOM 710 C C . GLN A 1 92 ? -8.440 4.190 -18.529 1.00 70.75 92 GLN A C 1
ATOM 712 O O . GLN A 1 92 ? -9.380 4.303 -17.744 1.00 70.75 92 GLN A O 1
ATOM 717 N N . GLU A 1 93 ? -8.118 3.011 -19.071 1.00 74.19 93 GLU A N 1
ATOM 718 C CA . GLU A 1 93 ? -8.813 1.756 -18.744 1.00 74.19 93 GLU A CA 1
ATOM 719 C C . GLU A 1 93 ? -8.769 1.445 -17.242 1.00 74.19 93 GLU A C 1
ATOM 721 O O . GLU A 1 93 ? -9.782 1.047 -16.654 1.00 74.19 93 GLU A O 1
ATOM 726 N N . LEU A 1 94 ? -7.604 1.628 -16.614 1.00 76.25 94 LEU A N 1
ATOM 727 C CA . LEU A 1 94 ? -7.432 1.411 -15.183 1.00 76.25 94 LEU A CA 1
ATOM 728 C C . LEU A 1 94 ? -8.212 2.455 -14.368 1.00 76.25 94 LEU A C 1
ATOM 730 O O . LEU A 1 94 ? -8.909 2.089 -13.421 1.00 76.25 94 LEU A O 1
ATOM 734 N N . THR A 1 95 ? -8.168 3.729 -14.758 1.00 74.31 95 THR A N 1
ATOM 735 C CA . THR A 1 95 ? -8.950 4.801 -14.124 1.00 74.31 95 THR A CA 1
ATOM 736 C C . THR A 1 95 ? -10.450 4.506 -14.180 1.00 74.31 95 THR A C 1
ATOM 738 O O . THR A 1 95 ? -11.126 4.525 -13.148 1.00 74.31 95 THR A O 1
ATOM 741 N N . ASP A 1 96 ? -10.971 4.142 -15.353 1.00 73.56 96 ASP A N 1
ATOM 742 C CA . ASP A 1 96 ? -12.382 3.793 -15.546 1.00 73.56 96 ASP A CA 1
ATOM 743 C C . ASP A 1 96 ? -12.776 2.544 -14.745 1.00 73.56 96 ASP A C 1
ATOM 745 O O . ASP A 1 96 ? -13.912 2.402 -14.280 1.00 73.56 96 ASP A O 1
ATOM 749 N N . TYR A 1 97 ? -11.856 1.592 -14.591 1.00 75.00 97 TYR A N 1
ATOM 750 C CA . TYR A 1 97 ? -12.068 0.420 -13.755 1.00 75.00 97 TYR A CA 1
ATOM 751 C C . TYR A 1 97 ? -12.204 0.791 -12.275 1.00 75.00 97 TYR A C 1
ATOM 753 O O . TYR A 1 97 ? -13.190 0.393 -11.648 1.00 75.00 97 TYR A O 1
ATOM 761 N N . LEU A 1 98 ? -11.280 1.583 -11.729 1.00 72.88 98 LEU A N 1
ATOM 762 C CA . LEU A 1 98 ? -11.322 1.991 -10.323 1.00 72.88 98 LEU A CA 1
ATOM 763 C C . LEU A 1 98 ? -12.561 2.832 -10.008 1.00 72.88 98 LEU A C 1
ATOM 765 O O . LEU A 1 98 ? -13.250 2.539 -9.030 1.00 72.88 98 LEU A O 1
ATOM 769 N N . ALA A 1 99 ? -12.918 3.775 -10.886 1.00 71.81 99 ALA A N 1
ATOM 770 C CA . ALA A 1 99 ? -14.132 4.578 -10.744 1.00 71.81 99 ALA A CA 1
ATOM 771 C C . ALA A 1 99 ? -15.400 3.705 -10.691 1.00 71.81 99 ALA A C 1
ATOM 773 O O . ALA A 1 99 ? -16.301 3.935 -9.883 1.00 71.81 99 ALA A O 1
ATOM 774 N N . ARG A 1 100 ? -15.475 2.647 -11.513 1.00 72.00 100 ARG A N 1
ATOM 775 C CA . ARG A 1 100 ? -16.599 1.694 -11.471 1.00 72.00 100 ARG A CA 1
ATOM 776 C C . ARG A 1 100 ? -16.630 0.876 -10.185 1.00 72.00 100 ARG A C 1
ATOM 778 O O . ARG A 1 100 ? -17.716 0.602 -9.678 1.00 72.00 100 ARG A O 1
ATOM 785 N N . MET A 1 101 ? -15.475 0.453 -9.675 1.00 66.62 101 MET A N 1
ATOM 786 C CA . MET A 1 101 ? -15.395 -0.312 -8.425 1.00 66.62 101 MET A CA 1
ATOM 787 C C . MET A 1 101 ? -15.821 0.524 -7.217 1.00 66.62 101 MET A C 1
ATOM 789 O O . MET A 1 101 ? -16.500 0.006 -6.327 1.00 66.62 101 MET A O 1
ATOM 793 N N . GLU A 1 102 ? -15.479 1.811 -7.209 1.00 64.69 102 GLU A N 1
ATOM 794 C CA . GLU A 1 102 ? -15.918 2.766 -6.192 1.00 64.69 102 GLU A CA 1
ATOM 795 C C . GLU A 1 102 ? -17.434 3.004 -6.262 1.00 64.69 102 GLU A C 1
ATOM 797 O O . GLU A 1 102 ? -18.131 2.831 -5.262 1.00 64.69 102 GLU A O 1
ATOM 802 N N . GLN A 1 103 ? -17.981 3.281 -7.453 1.00 63.75 103 GLN A N 1
ATOM 803 C CA . GLN A 1 103 ? -19.431 3.450 -7.650 1.00 63.75 103 GLN A CA 1
ATOM 804 C C . GLN A 1 103 ? -20.239 2.204 -7.260 1.00 63.75 103 GLN A C 1
ATOM 806 O O . GLN A 1 103 ? -21.375 2.313 -6.797 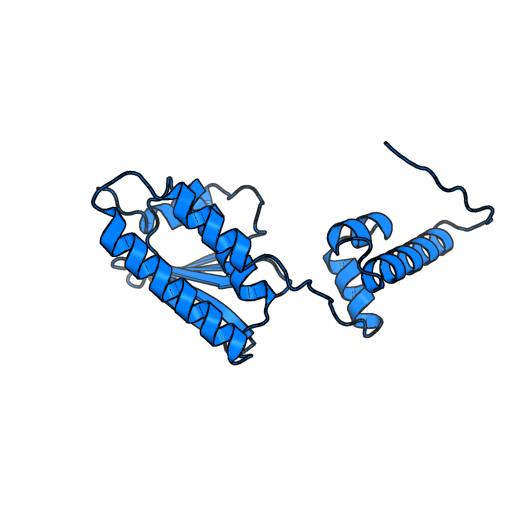1.00 63.75 103 GLN A O 1
ATOM 811 N N . ALA A 1 104 ? -19.664 1.014 -7.440 1.00 59.56 104 ALA A N 1
ATOM 812 C CA . ALA A 1 104 ? -20.274 -0.252 -7.048 1.00 59.56 104 ALA A CA 1
ATOM 813 C C . ALA A 1 104 ? -20.136 -0.567 -5.544 1.00 59.56 104 ALA A C 1
ATOM 815 O O . ALA A 1 104 ? -20.615 -1.615 -5.110 1.00 59.56 104 ALA A O 1
ATOM 816 N N . ALA A 1 105 ? -19.484 0.302 -4.758 1.00 59.16 105 ALA A N 1
ATOM 817 C CA . ALA A 1 105 ? -19.141 0.091 -3.349 1.00 59.16 105 ALA A CA 1
ATOM 818 C C . ALA A 1 105 ? -18.351 -1.210 -3.087 1.00 59.16 105 ALA A C 1
ATOM 820 O O . ALA A 1 105 ? -18.394 -1.764 -1.988 1.00 59.16 105 ALA A O 1
ATOM 821 N N . LEU A 1 106 ? -17.626 -1.702 -4.099 1.00 53.81 106 LEU A N 1
ATOM 822 C CA . LEU A 1 106 ? -16.744 -2.871 -3.995 1.00 53.81 106 LEU A CA 1
ATOM 823 C C . LEU A 1 106 ? -15.380 -2.483 -3.411 1.00 53.81 106 LEU A C 1
ATOM 825 O O . LEU A 1 106 ? -14.702 -3.306 -2.794 1.00 53.81 106 LEU A O 1
ATOM 829 N N . ILE A 1 107 ? -15.002 -1.211 -3.559 1.00 57.56 107 ILE A N 1
ATOM 830 C CA . ILE A 1 107 ? -13.843 -0.620 -2.900 1.00 57.56 107 ILE A CA 1
ATOM 831 C C . ILE A 1 107 ? -14.221 0.666 -2.154 1.00 57.56 107 ILE A C 1
ATOM 833 O O . ILE A 1 107 ? -15.139 1.376 -2.543 1.00 57.56 107 ILE A O 1
ATOM 837 N N . HIS A 1 108 ? -13.531 0.944 -1.046 1.00 56.06 108 HIS A N 1
ATOM 838 C CA . HIS A 1 108 ? -13.705 2.160 -0.249 1.00 56.06 108 HIS A CA 1
ATOM 839 C C . HIS A 1 108 ? -13.234 3.390 -1.053 1.00 56.06 108 HIS A C 1
ATOM 841 O O . HIS A 1 108 ? -12.192 3.275 -1.697 1.00 56.06 108 HIS A O 1
ATOM 847 N N . PRO A 1 109 ? -13.895 4.561 -0.958 1.00 53.53 109 PRO A N 1
ATOM 848 C CA . PRO A 1 109 ? -13.576 5.754 -1.757 1.00 53.53 109 PRO A CA 1
ATOM 849 C C . PRO A 1 109 ? -12.083 6.128 -1.802 1.00 53.53 109 PRO A C 1
ATOM 851 O O . PRO A 1 109 ? -11.448 6.136 -2.849 1.00 53.53 109 PRO A O 1
ATOM 854 N N . ASN A 1 110 ? -11.431 6.258 -0.643 1.00 61.00 110 ASN A N 1
ATOM 855 C CA . ASN A 1 110 ? -10.003 6.625 -0.568 1.00 61.00 110 ASN A CA 1
ATOM 856 C C . ASN A 1 110 ? -9.027 5.527 -1.020 1.00 61.00 110 ASN A C 1
ATOM 858 O O . ASN A 1 110 ? -7.810 5.705 -0.929 1.00 61.00 110 ASN A O 1
ATOM 862 N N . ARG A 1 111 ? -9.527 4.365 -1.451 1.00 69.62 111 ARG A N 1
ATOM 863 C CA . ARG A 1 111 ? -8.690 3.240 -1.869 1.00 69.62 111 ARG A CA 1
ATOM 864 C C . ARG A 1 111 ? -8.182 3.423 -3.293 1.00 69.62 111 ARG A C 1
ATOM 866 O O . ARG A 1 111 ? -7.026 3.096 -3.529 1.00 69.62 111 ARG A O 1
ATOM 873 N N . ALA A 1 112 ? -8.987 4.003 -4.186 1.00 68.31 112 ALA A N 1
ATOM 874 C CA . ALA A 1 112 ? -8.535 4.371 -5.527 1.00 68.31 112 ALA A CA 1
ATOM 875 C C . ALA A 1 112 ? -7.391 5.392 -5.440 1.00 68.31 112 ALA A C 1
ATOM 877 O O . ALA A 1 112 ? -6.311 5.127 -5.957 1.00 68.31 112 ALA A O 1
ATOM 878 N N . THR A 1 113 ? -7.570 6.466 -4.662 1.00 72.81 113 THR A N 1
ATOM 879 C CA . THR A 1 113 ? -6.531 7.478 -4.396 1.00 72.81 113 THR A CA 1
ATOM 880 C C . THR A 1 113 ? -5.264 6.880 -3.786 1.00 72.81 113 THR A C 1
ATOM 882 O O . THR A 1 113 ? -4.169 7.122 -4.280 1.00 72.81 113 THR A O 1
ATOM 885 N N . ARG A 1 114 ? -5.378 6.053 -2.734 1.00 78.69 114 ARG A N 1
ATOM 886 C CA . ARG A 1 114 ? -4.202 5.409 -2.113 1.00 78.69 114 ARG A CA 1
ATOM 887 C C . ARG A 1 114 ? -3.469 4.489 -3.080 1.00 78.69 114 ARG A C 1
ATOM 889 O O . ARG A 1 114 ? -2.243 4.463 -3.075 1.00 78.69 114 ARG A O 1
ATOM 896 N N . ALA A 1 115 ? -4.203 3.733 -3.888 1.00 82.12 115 ALA A N 1
ATOM 897 C CA . ALA A 1 115 ? -3.601 2.867 -4.887 1.00 82.12 115 ALA A CA 1
ATOM 898 C C . ALA A 1 115 ? -2.867 3.685 -5.951 1.00 82.12 115 ALA A C 1
ATOM 900 O O . ALA A 1 115 ? -1.746 3.347 -6.322 1.00 82.12 115 ALA A O 1
ATOM 901 N N . TRP A 1 116 ? -3.458 4.806 -6.359 1.00 80.25 116 TRP A N 1
ATOM 902 C CA . TRP A 1 116 ? -2.848 5.762 -7.273 1.00 80.25 116 TRP A CA 1
ATOM 903 C C . TRP A 1 116 ? -1.546 6.340 -6.731 1.00 80.25 116 TRP A C 1
ATOM 905 O O . TRP A 1 116 ? -0.520 6.236 -7.390 1.00 80.25 116 TRP A O 1
ATOM 915 N N . GLN A 1 117 ? -1.564 6.862 -5.504 1.00 82.00 117 GLN A N 1
ATOM 916 C CA . GLN A 1 117 ? -0.378 7.410 -4.841 1.00 82.00 117 GLN A CA 1
ATOM 917 C C . GLN A 1 117 ? 0.729 6.362 -4.709 1.00 82.00 117 GLN A C 1
ATOM 919 O O . GLN A 1 117 ? 1.897 6.661 -4.947 1.00 82.00 117 GLN A O 1
ATOM 924 N N . ALA A 1 118 ? 0.366 5.123 -4.359 1.00 87.69 118 ALA A N 1
ATOM 925 C CA . ALA A 1 118 ? 1.325 4.031 -4.296 1.00 87.69 118 ALA A CA 1
ATOM 926 C C . ALA A 1 118 ? 1.951 3.774 -5.672 1.00 87.69 118 ALA A C 1
ATOM 928 O O . ALA A 1 118 ? 3.168 3.686 -5.779 1.00 87.69 118 ALA A O 1
ATOM 929 N N . TRP A 1 119 ? 1.150 3.691 -6.735 1.00 88.62 119 TRP A N 1
ATOM 930 C CA . TRP A 1 119 ? 1.671 3.441 -8.077 1.00 88.62 119 TRP A CA 1
ATOM 931 C C . TRP A 1 119 ? 2.482 4.616 -8.641 1.00 88.62 119 TRP A C 1
ATOM 933 O O . TRP A 1 119 ? 3.535 4.383 -9.231 1.00 88.62 119 TRP A O 1
ATOM 943 N N . GLU A 1 120 ? 2.069 5.864 -8.413 1.00 82.75 120 GLU A N 1
ATOM 944 C CA . GLU A 1 120 ? 2.822 7.062 -8.803 1.00 82.75 120 GLU A CA 1
ATOM 945 C C . GLU A 1 120 ? 4.210 7.085 -8.154 1.00 82.75 120 GLU A C 1
ATOM 947 O O . GLU A 1 120 ? 5.216 7.311 -8.831 1.00 82.75 120 GLU A O 1
ATOM 952 N N . GLU A 1 121 ? 4.292 6.776 -6.860 1.00 86.94 121 GLU A N 1
ATOM 953 C CA . GLU A 1 121 ? 5.565 6.664 -6.154 1.00 86.94 121 GLU A CA 1
ATOM 954 C C . GLU A 1 121 ? 6.483 5.621 -6.811 1.00 86.94 121 GLU A C 1
ATOM 956 O O . GLU A 1 121 ? 7.671 5.882 -7.033 1.00 86.94 121 GLU A O 1
ATOM 961 N N . LEU A 1 122 ? 5.930 4.461 -7.186 1.00 90.25 122 LEU A N 1
ATOM 962 C CA . LEU A 1 122 ? 6.671 3.418 -7.894 1.00 90.25 122 LEU A CA 1
ATOM 963 C C . LEU A 1 122 ? 7.113 3.864 -9.291 1.00 90.25 122 LEU A C 1
ATOM 965 O O . LEU A 1 122 ? 8.240 3.567 -9.693 1.00 90.25 122 LEU A O 1
ATOM 969 N N . LEU A 1 123 ? 6.270 4.588 -10.030 1.00 86.19 123 LEU A N 1
ATOM 970 C CA . LEU A 1 123 ? 6.623 5.148 -11.335 1.00 86.19 123 LEU A CA 1
ATOM 971 C C . LEU A 1 123 ? 7.796 6.117 -11.204 1.00 86.19 123 LEU A C 1
ATOM 973 O O . LEU A 1 123 ? 8.809 5.938 -11.877 1.00 86.19 123 LEU A O 1
ATOM 977 N N . VAL A 1 124 ? 7.723 7.083 -10.289 1.00 82.06 124 VAL A N 1
ATOM 978 C CA . VAL A 1 124 ? 8.812 8.043 -10.058 1.00 82.06 124 VAL A CA 1
ATOM 979 C C . VAL A 1 124 ? 10.104 7.316 -9.685 1.00 82.06 124 VAL A C 1
ATOM 981 O O . VAL A 1 124 ? 11.159 7.576 -10.270 1.00 82.06 124 VAL A O 1
ATOM 984 N N . ALA A 1 125 ? 10.028 6.352 -8.766 1.00 86.19 125 ALA A N 1
ATOM 985 C CA . ALA A 1 125 ? 11.183 5.584 -8.311 1.00 86.19 125 ALA A CA 1
ATOM 986 C C . ALA A 1 125 ? 11.818 4.714 -9.406 1.00 86.19 125 ALA A C 1
ATOM 988 O O . ALA A 1 125 ? 13.019 4.448 -9.375 1.00 86.19 125 ALA A O 1
ATOM 989 N N . THR A 1 126 ? 11.026 4.294 -10.390 1.00 86.12 126 THR A N 1
ATOM 990 C CA . THR A 1 126 ? 11.470 3.479 -11.528 1.00 86.12 126 THR A CA 1
ATOM 991 C C . THR A 1 126 ? 11.744 4.302 -12.785 1.00 86.12 126 THR A C 1
ATOM 993 O O . THR A 1 126 ? 11.913 3.733 -13.862 1.00 86.12 126 THR A O 1
ATOM 996 N N . SER A 1 127 ? 11.822 5.635 -12.674 1.00 85.00 127 SER A N 1
ATOM 997 C CA . SER A 1 127 ? 11.988 6.542 -13.823 1.00 85.00 127 SER A CA 1
ATOM 998 C C . SER A 1 127 ? 10.920 6.333 -14.906 1.00 85.00 127 SER A C 1
ATOM 1000 O O . SER A 1 127 ? 11.217 6.400 -16.094 1.00 85.00 127 SER A O 1
ATOM 1002 N N . HIS A 1 128 ? 9.681 6.084 -14.481 1.00 82.25 128 HIS A N 1
ATOM 1003 C CA . HIS A 1 128 ? 8.498 5.811 -15.305 1.00 82.25 128 HIS A CA 1
ATOM 1004 C C . HIS A 1 128 ? 8.605 4.540 -16.161 1.00 82.25 128 HIS A C 1
ATOM 1006 O O . HIS A 1 128 ? 7.897 4.388 -17.149 1.00 82.25 128 HIS A O 1
ATOM 1012 N N . GLY A 1 129 ? 9.490 3.612 -15.786 1.00 82.38 129 GLY A N 1
ATOM 1013 C CA . GLY A 1 129 ? 9.709 2.374 -16.531 1.00 82.38 129 GLY A CA 1
ATOM 1014 C C . GLY A 1 129 ? 8.814 1.199 -16.114 1.00 82.38 129 GLY A C 1
ATOM 1015 O O . GLY A 1 129 ? 8.834 0.156 -16.776 1.00 82.38 129 GLY A O 1
ATOM 1016 N N . LEU A 1 130 ? 8.061 1.327 -15.016 1.00 86.56 130 LEU A N 1
ATOM 1017 C CA . LEU A 1 130 ? 7.120 0.303 -14.558 1.00 86.56 130 LEU A CA 1
ATOM 1018 C C . LEU A 1 130 ? 5.824 0.358 -15.392 1.00 86.56 130 LEU A C 1
ATOM 1020 O O . LEU A 1 130 ? 5.234 1.430 -15.504 1.00 86.56 130 LEU A O 1
ATOM 1024 N N . PRO A 1 131 ? 5.349 -0.765 -15.960 1.00 84.62 131 PRO A N 1
ATOM 1025 C CA . PRO A 1 131 ? 4.118 -0.764 -16.743 1.00 84.62 131 PRO A CA 1
ATOM 1026 C C . PRO A 1 131 ? 2.876 -0.563 -15.861 1.00 84.62 131 PRO A C 1
ATOM 1028 O O . PRO A 1 131 ? 2.914 -0.756 -14.641 1.00 84.62 131 PRO A O 1
ATOM 1031 N N . VAL A 1 132 ? 1.757 -0.212 -16.499 1.00 84.75 132 VAL A N 1
ATOM 1032 C CA . VAL A 1 132 ? 0.446 -0.126 -15.837 1.00 84.75 132 VAL A CA 1
ATOM 1033 C C . VAL A 1 132 ? 0.075 -1.493 -15.238 1.00 84.75 132 VAL A C 1
ATOM 1035 O O . VAL A 1 132 ? 0.132 -2.484 -15.974 1.00 84.75 132 VAL A O 1
ATOM 1038 N N . PRO A 1 133 ? -0.266 -1.577 -13.936 1.00 87.62 133 PRO A N 1
ATOM 1039 C CA . PRO A 1 133 ? -0.641 -2.836 -13.299 1.00 87.62 133 PRO A CA 1
ATOM 1040 C C . PRO A 1 133 ? -1.991 -3.355 -13.789 1.00 87.62 133 PRO A C 1
ATOM 1042 O O . PRO A 1 133 ? -2.885 -2.581 -14.139 1.00 87.62 133 PRO A O 1
ATOM 1045 N N . ASP A 1 134 ? -2.171 -4.670 -13.696 1.00 81.38 134 ASP A N 1
ATOM 1046 C CA . ASP A 1 134 ? -3.509 -5.253 -13.634 1.00 81.38 134 ASP A CA 1
ATOM 1047 C C . ASP A 1 134 ? -4.100 -5.011 -12.236 1.00 81.38 134 ASP A C 1
ATOM 1049 O O . ASP A 1 134 ? -3.369 -5.003 -11.244 1.00 81.38 134 ASP A O 1
ATOM 1053 N N . ALA A 1 135 ? -5.420 -4.820 -12.141 1.00 83.56 135 ALA A N 1
ATOM 1054 C CA . ALA A 1 135 ? -6.092 -4.508 -10.880 1.00 83.56 135 ALA A CA 1
ATOM 1055 C C . ALA A 1 135 ? -7.290 -5.421 -10.596 1.00 83.56 135 ALA A C 1
ATOM 1057 O O . ALA A 1 135 ? -8.077 -5.729 -11.495 1.00 83.56 135 ALA A O 1
ATOM 1058 N N . ALA A 1 136 ? -7.463 -5.809 -9.331 1.00 69.81 136 ALA A N 1
ATOM 1059 C CA . ALA A 1 136 ? -8.607 -6.593 -8.867 1.00 69.81 136 ALA A CA 1
ATOM 1060 C C . ALA A 1 136 ? -9.001 -6.240 -7.419 1.00 69.81 136 ALA A C 1
ATOM 1062 O O . ALA A 1 136 ? -8.127 -5.925 -6.612 1.00 69.81 136 ALA A O 1
ATOM 1063 N N . PRO A 1 137 ? -10.294 -6.294 -7.041 1.00 69.06 137 PRO A N 1
ATOM 1064 C CA . PRO A 1 137 ? -10.694 -6.221 -5.642 1.00 69.06 137 PRO A CA 1
ATOM 1065 C C . PRO A 1 137 ? -10.326 -7.522 -4.922 1.00 69.06 137 PRO A C 1
ATOM 1067 O O . PRO A 1 137 ? -10.526 -8.614 -5.460 1.00 69.06 137 PRO A O 1
ATOM 1070 N N . GLY A 1 138 ? -9.837 -7.400 -3.694 1.00 62.72 138 GLY A N 1
ATOM 1071 C CA . GLY A 1 138 ? -9.597 -8.542 -2.819 1.00 62.72 138 GLY A CA 1
ATOM 1072 C C . GLY A 1 138 ? -10.815 -8.916 -1.958 1.00 62.72 138 GLY A C 1
ATOM 1073 O O . GLY A 1 138 ? -11.777 -8.140 -1.866 1.00 62.72 138 GLY A O 1
ATOM 1074 N N . PRO A 1 139 ? -10.819 -10.125 -1.365 1.00 50.88 139 PRO A N 1
ATOM 1075 C CA . PRO A 1 139 ? -11.930 -10.668 -0.578 1.00 50.88 139 PRO A CA 1
ATOM 1076 C C . PRO A 1 139 ? -12.368 -9.807 0.613 1.00 50.88 139 PRO A C 1
ATOM 1078 O O . PRO A 1 139 ? -13.559 -9.809 0.930 1.00 50.88 139 PRO A O 1
ATOM 1081 N N . ASP A 1 140 ? -11.454 -9.066 1.241 1.00 54.44 140 ASP A N 1
ATOM 1082 C CA . ASP A 1 140 ? -11.718 -8.286 2.456 1.00 54.44 140 ASP A CA 1
ATOM 1083 C C . ASP A 1 140 ? -11.860 -6.781 2.171 1.00 54.44 140 ASP A C 1
ATOM 1085 O O . ASP A 1 140 ? -11.890 -5.939 3.076 1.00 54.44 140 ASP A O 1
ATOM 1089 N N . GLY A 1 141 ? -12.027 -6.424 0.896 1.00 60.31 141 GLY A N 1
ATOM 1090 C CA . GLY A 1 141 ? -12.061 -5.035 0.487 1.00 60.31 141 GLY A CA 1
ATOM 1091 C C . GLY A 1 141 ? -10.672 -4.406 0.581 1.00 60.31 141 GLY A C 1
ATOM 1092 O O . GLY A 1 141 ? -10.498 -3.325 1.135 1.00 60.31 141 GLY A O 1
ATOM 1093 N N . GLU A 1 142 ? -9.692 -5.040 -0.022 1.00 70.25 142 GLU A N 1
ATOM 1094 C CA . GLU A 1 142 ? -8.425 -4.483 -0.465 1.00 70.25 142 GLU A CA 1
ATOM 1095 C C . GLU A 1 142 ? -8.481 -4.272 -1.986 1.00 70.25 142 GLU A C 1
ATOM 1097 O O . GLU A 1 142 ? -9.417 -4.712 -2.663 1.00 70.25 142 GLU A O 1
ATOM 1102 N N . LEU A 1 143 ? -7.542 -3.505 -2.530 1.00 82.75 143 LEU A N 1
ATOM 1103 C CA . LEU A 1 143 ? -7.315 -3.450 -3.972 1.00 82.75 143 LEU A CA 1
ATOM 1104 C C . LEU A 1 143 ? -5.945 -4.060 -4.244 1.00 82.75 143 LEU A C 1
ATOM 1106 O O . LEU A 1 143 ? -4.964 -3.638 -3.641 1.00 82.75 143 LEU A O 1
ATOM 1110 N N . LEU A 1 144 ? -5.892 -5.023 -5.150 1.00 79.38 144 LEU A N 1
ATOM 1111 C CA . LEU A 1 144 ? -4.672 -5.682 -5.576 1.00 79.38 144 LEU A CA 1
ATOM 1112 C C . LEU A 1 144 ? -4.203 -5.066 -6.890 1.00 79.38 144 LEU A C 1
ATOM 1114 O O . LEU A 1 144 ? -4.972 -5.025 -7.852 1.00 79.38 144 LEU A O 1
ATOM 1118 N N . PHE A 1 145 ? -2.947 -4.634 -6.935 1.00 91.19 145 PHE A N 1
ATOM 1119 C CA . PHE A 1 145 ? -2.211 -4.402 -8.173 1.00 91.19 145 PHE A CA 1
ATOM 1120 C C . PHE A 1 145 ? -1.249 -5.550 -8.428 1.00 91.19 145 PHE A C 1
ATOM 1122 O O . PHE A 1 145 ? -0.580 -6.010 -7.506 1.00 91.19 145 PHE A O 1
ATOM 1129 N N . ALA A 1 146 ? -1.167 -5.994 -9.678 1.00 86.56 146 ALA A N 1
ATOM 1130 C CA . ALA A 1 146 ? -0.303 -7.089 -10.079 1.00 86.56 146 ALA A CA 1
ATOM 1131 C C . ALA A 1 146 ? 0.521 -6.736 -11.319 1.00 86.56 146 ALA A C 1
ATOM 1133 O O . ALA A 1 146 ? 0.037 -6.112 -12.268 1.00 86.56 146 ALA A O 1
ATOM 1134 N N . TRP A 1 147 ? 1.768 -7.198 -11.315 1.00 90.88 147 TRP A N 1
ATOM 1135 C CA . TRP A 1 147 ? 2.674 -7.165 -12.452 1.00 90.88 147 TRP A CA 1
ATOM 1136 C C . TRP A 1 147 ? 3.225 -8.560 -12.713 1.00 90.88 147 TRP A C 1
ATOM 1138 O O . TRP A 1 147 ? 3.721 -9.236 -11.810 1.00 90.88 147 TRP A O 1
ATOM 1148 N N . ASP A 1 148 ? 3.202 -8.960 -13.979 1.00 88.12 148 ASP A N 1
ATOM 1149 C CA . ASP A 1 148 ? 3.775 -10.215 -14.446 1.00 88.12 148 ASP A CA 1
ATOM 1150 C C . ASP A 1 148 ? 4.828 -9.962 -15.523 1.00 88.12 148 ASP A C 1
ATOM 1152 O O . ASP A 1 148 ? 4.584 -9.266 -16.511 1.00 88.12 148 ASP A O 1
ATOM 1156 N N . ARG A 1 149 ? 6.010 -10.569 -15.362 1.00 87.69 149 ARG A N 1
ATOM 1157 C CA . ARG A 1 149 ? 7.062 -10.549 -16.383 1.00 87.69 149 ARG A CA 1
ATOM 1158 C C . ARG A 1 149 ? 7.908 -11.815 -16.359 1.00 87.69 149 ARG A C 1
ATOM 1160 O O . ARG A 1 149 ? 8.784 -11.998 -15.516 1.00 87.69 149 ARG A O 1
ATOM 1167 N N . GLY A 1 150 ? 7.694 -12.673 -17.355 1.00 89.62 150 GLY A N 1
ATOM 1168 C CA . GLY A 1 150 ? 8.408 -13.944 -17.460 1.00 89.62 150 GLY A CA 1
ATOM 1169 C C . GLY A 1 150 ? 8.129 -14.836 -16.248 1.00 89.62 150 GLY A C 1
ATOM 1170 O O . GLY A 1 150 ? 6.985 -15.212 -16.007 1.00 89.62 150 GLY A O 1
ATOM 1171 N N . GLU A 1 151 ? 9.173 -15.178 -15.495 1.00 89.88 151 GLU A N 1
ATOM 1172 C CA . GLU A 1 151 ? 9.068 -15.973 -14.262 1.00 89.88 151 GLU A CA 1
ATOM 1173 C C . GLU A 1 151 ? 8.738 -15.146 -13.010 1.00 89.88 151 GLU A C 1
ATOM 1175 O O . GLU A 1 151 ? 8.500 -15.724 -11.949 1.00 89.88 151 GLU A O 1
ATOM 1180 N N . HIS A 1 152 ? 8.734 -13.816 -13.116 1.00 92.12 152 HIS A N 1
ATOM 1181 C CA . HIS A 1 152 ? 8.531 -12.908 -11.995 1.00 92.12 152 HIS A CA 1
ATOM 1182 C C . HIS A 1 152 ? 7.072 -12.478 -11.892 1.00 92.12 152 HIS A C 1
ATOM 1184 O O . HIS A 1 152 ? 6.465 -12.070 -12.883 1.00 92.12 152 HIS A O 1
ATOM 1190 N N . HIS A 1 153 ? 6.558 -12.531 -10.669 1.00 91.44 153 HIS A N 1
ATOM 1191 C CA . HIS A 1 153 ? 5.243 -12.054 -10.281 1.00 91.44 153 HIS A CA 1
ATOM 1192 C C . HIS A 1 153 ? 5.394 -11.111 -9.086 1.00 91.44 153 HIS A C 1
ATOM 1194 O O . HIS A 1 153 ? 6.132 -11.430 -8.147 1.00 91.44 153 HIS A O 1
ATOM 1200 N N . LEU A 1 154 ? 4.750 -9.949 -9.146 1.00 91.75 154 LEU A N 1
ATOM 1201 C CA . LEU A 1 154 ? 4.726 -8.959 -8.074 1.00 91.75 154 LEU A CA 1
ATOM 1202 C C . LEU A 1 154 ? 3.293 -8.504 -7.841 1.00 91.75 154 LEU A C 1
ATOM 1204 O O . LEU A 1 154 ? 2.586 -8.157 -8.781 1.00 91.75 154 LEU A O 1
ATOM 1208 N N . GLU A 1 155 ? 2.924 -8.453 -6.577 1.00 90.50 155 GLU A N 1
ATOM 1209 C CA . GLU A 1 155 ? 1.644 -7.997 -6.074 1.00 90.50 155 GLU A CA 1
ATOM 1210 C C . GLU A 1 155 ? 1.864 -6.833 -5.112 1.00 90.50 155 GLU A C 1
ATOM 1212 O O . GLU A 1 155 ? 2.861 -6.779 -4.382 1.00 90.50 155 GLU A O 1
ATOM 1217 N N . LEU A 1 156 ? 0.922 -5.900 -5.136 1.00 91.56 156 LEU A N 1
ATOM 1218 C CA . LEU A 1 156 ? 0.799 -4.797 -4.203 1.00 91.56 156 LEU A CA 1
ATOM 1219 C C . LEU A 1 156 ? -0.638 -4.759 -3.691 1.00 91.56 156 LEU A C 1
ATOM 1221 O O . LEU A 1 156 ? -1.562 -4.402 -4.425 1.00 91.56 156 LEU A O 1
ATOM 1225 N N . GLU A 1 157 ? -0.813 -5.095 -2.422 1.00 87.56 157 GLU A N 1
ATOM 1226 C CA . GLU A 1 157 ? -2.095 -5.026 -1.737 1.00 87.56 157 GLU A CA 1
ATOM 1227 C C . GLU A 1 157 ? -2.269 -3.658 -1.081 1.00 87.56 157 GLU A C 1
ATOM 1229 O O . GLU A 1 157 ? -1.505 -3.223 -0.211 1.00 87.56 157 GLU A O 1
ATOM 1234 N N . VAL A 1 158 ? -3.305 -2.951 -1.522 1.00 85.31 158 VAL A N 1
ATOM 1235 C CA . VAL A 1 158 ? -3.655 -1.619 -1.050 1.00 85.31 158 VAL A CA 1
ATOM 1236 C C . VAL A 1 158 ? -4.813 -1.721 -0.072 1.00 85.31 158 VAL A C 1
ATOM 1238 O O . VAL A 1 158 ? -5.993 -1.789 -0.435 1.00 85.31 158 VAL A O 1
ATOM 1241 N N . PHE A 1 159 ? -4.454 -1.664 1.203 1.00 77.19 159 PHE A N 1
ATOM 1242 C CA . PHE A 1 159 ? -5.402 -1.659 2.304 1.00 77.19 159 PHE A CA 1
ATOM 1243 C C . PHE A 1 159 ? -5.928 -0.249 2.632 1.00 77.19 159 PHE A C 1
ATOM 1245 O O . PHE A 1 159 ? -5.254 0.763 2.373 1.00 77.19 159 PHE A O 1
ATOM 1252 N N . PRO A 1 160 ? -7.106 -0.143 3.282 1.00 63.53 160 PRO A N 1
ATOM 1253 C CA . PRO A 1 160 ? -7.705 1.145 3.642 1.00 63.53 160 PRO A CA 1
ATOM 1254 C C . PRO A 1 160 ? -6.866 2.000 4.606 1.00 63.53 160 PRO A C 1
ATOM 1256 O O . PRO A 1 160 ? -6.836 3.226 4.491 1.00 63.53 160 PRO A O 1
ATOM 1259 N N . THR A 1 161 ? -6.207 1.378 5.588 1.00 58.75 161 THR A N 1
ATOM 1260 C CA . THR A 1 161 ? -5.660 2.087 6.765 1.00 58.75 161 THR A CA 1
ATOM 1261 C C . THR A 1 161 ? -4.252 1.661 7.171 1.00 58.75 161 THR A C 1
ATOM 1263 O O . THR A 1 161 ? -3.606 2.390 7.932 1.00 58.75 161 THR A O 1
ATOM 1266 N N . THR A 1 162 ? -3.785 0.509 6.697 1.00 65.50 162 THR A N 1
ATOM 1267 C CA . THR A 1 162 ? -2.480 -0.082 7.017 1.00 65.50 162 THR A CA 1
ATOM 1268 C C . THR A 1 162 ? -1.443 0.277 5.945 1.00 65.50 162 THR A C 1
ATOM 1270 O O . THR A 1 162 ? -1.794 0.890 4.929 1.00 65.50 162 THR A O 1
ATOM 1273 N N . PRO A 1 163 ? -0.148 0.002 6.176 1.00 80.44 163 PRO A N 1
ATOM 1274 C CA . PRO A 1 163 ? 0.843 -0.029 5.103 1.00 80.44 163 PRO A CA 1
ATOM 1275 C C . PRO A 1 163 ? 0.348 -0.863 3.915 1.00 80.44 163 PRO A C 1
ATOM 1277 O O . PRO A 1 163 ? -0.463 -1.769 4.096 1.00 80.44 163 PRO A O 1
ATOM 1280 N N . VAL A 1 164 ? 0.800 -0.522 2.712 1.00 87.81 164 VAL A N 1
ATOM 1281 C CA . VAL A 1 164 ? 0.593 -1.389 1.548 1.00 87.81 164 VAL A CA 1
ATOM 1282 C C . VAL A 1 164 ? 1.549 -2.567 1.652 1.00 87.81 164 VAL A C 1
ATOM 1284 O O . VAL A 1 164 ? 2.665 -2.401 2.147 1.00 87.81 164 VAL A O 1
ATOM 1287 N N . GLU A 1 165 ? 1.131 -3.741 1.208 1.00 88.62 165 GLU A N 1
ATOM 1288 C CA . GLU A 1 165 ? 1.955 -4.945 1.313 1.00 88.62 165 GLU A CA 1
ATOM 1289 C C . GLU A 1 165 ? 2.400 -5.380 -0.075 1.00 88.62 165 GLU A C 1
ATOM 1291 O O . GLU A 1 165 ? 1.591 -5.524 -0.990 1.00 88.62 165 GLU A O 1
ATOM 1296 N N . PHE A 1 166 ? 3.706 -5.561 -0.241 1.00 92.19 166 PHE A N 1
ATOM 1297 C CA . PHE A 1 166 ? 4.269 -6.157 -1.441 1.00 92.19 166 PHE A CA 1
ATOM 1298 C C . PHE A 1 166 ? 4.428 -7.654 -1.250 1.00 92.19 166 PHE A C 1
ATOM 1300 O O . PHE A 1 166 ? 4.956 -8.097 -0.227 1.00 92.19 166 PHE A O 1
ATOM 1307 N N . PHE A 1 167 ? 4.105 -8.413 -2.289 1.00 89.88 167 PHE A N 1
ATOM 1308 C CA . PHE A 1 167 ? 4.428 -9.827 -2.391 1.00 89.88 167 PHE A CA 1
ATOM 1309 C C . PHE A 1 167 ? 5.090 -10.117 -3.734 1.00 89.88 167 PHE A C 1
ATOM 1311 O O . PHE A 1 167 ? 4.645 -9.675 -4.783 1.00 89.88 167 PHE A O 1
ATOM 1318 N N . TYR A 1 168 ? 6.190 -10.857 -3.713 1.00 93.06 168 TYR A N 1
ATOM 1319 C CA . TYR A 1 168 ? 6.920 -11.279 -4.898 1.00 93.06 168 TYR A CA 1
ATOM 1320 C C . TYR A 1 168 ? 7.050 -12.795 -4.911 1.00 93.06 168 TYR A C 1
ATOM 1322 O O . TYR A 1 168 ? 7.421 -13.402 -3.902 1.00 93.06 168 TYR A O 1
ATOM 1330 N N . LEU A 1 169 ? 6.876 -13.374 -6.096 1.00 87.69 169 LEU A N 1
ATOM 1331 C CA . LEU A 1 169 ? 7.091 -14.785 -6.373 1.00 87.69 169 LEU A CA 1
ATOM 1332 C C . LEU A 1 169 ? 7.913 -14.957 -7.654 1.00 87.69 169 LEU A C 1
ATOM 1334 O O . LEU A 1 169 ? 7.589 -14.413 -8.710 1.00 87.69 169 LEU A O 1
ATOM 1338 N N . ASN A 1 170 ? 8.954 -15.783 -7.582 1.00 91.38 170 ASN A N 1
ATOM 1339 C CA . ASN A 1 170 ? 9.564 -16.378 -8.764 1.00 91.38 170 ASN A CA 1
ATOM 1340 C C . ASN A 1 170 ? 8.921 -17.746 -9.028 1.00 91.38 170 ASN A C 1
ATOM 1342 O O . ASN A 1 170 ? 9.108 -18.677 -8.249 1.00 91.38 170 ASN A O 1
ATOM 1346 N N . ARG A 1 171 ? 8.201 -17.884 -10.143 1.00 85.19 171 ARG A N 1
ATOM 1347 C CA . ARG A 1 171 ? 7.412 -19.079 -10.496 1.00 85.19 171 ARG A CA 1
ATOM 1348 C C . ARG A 1 171 ? 8.253 -20.304 -10.886 1.00 85.19 171 ARG A C 1
ATOM 1350 O O . ARG A 1 171 ? 7.695 -21.376 -11.092 1.00 85.19 171 ARG A O 1
ATOM 1357 N N . VAL A 1 172 ? 9.569 -20.145 -11.045 1.00 91.00 172 VAL A N 1
ATOM 1358 C CA . VAL A 1 172 ? 10.497 -21.222 -11.438 1.00 91.00 172 VAL A CA 1
ATOM 1359 C C . VAL A 1 172 ? 11.298 -21.735 -10.245 1.00 91.00 172 VAL A C 1
ATOM 1361 O O . VAL A 1 172 ? 11.550 -22.931 -10.132 1.00 91.00 172 VAL A O 1
ATOM 1364 N N . THR A 1 173 ? 11.723 -20.830 -9.366 1.00 91.50 173 THR A N 1
ATOM 1365 C CA . THR A 1 173 ? 12.563 -21.148 -8.200 1.00 91.50 173 THR A CA 1
ATOM 1366 C C . THR A 1 173 ? 11.781 -21.237 -6.893 1.00 91.50 173 THR A C 1
ATOM 1368 O O . THR A 1 173 ? 12.373 -21.565 -5.868 1.00 91.50 173 THR A O 1
ATOM 1371 N N . ASP A 1 174 ? 10.487 -20.903 -6.916 1.00 85.44 174 ASP A N 1
ATOM 1372 C CA . ASP A 1 174 ? 9.606 -20.754 -5.750 1.00 85.44 174 ASP A CA 1
ATOM 1373 C C . ASP A 1 174 ? 10.116 -19.737 -4.712 1.00 85.44 174 ASP A C 1
ATOM 1375 O O . ASP A 1 174 ? 9.700 -19.727 -3.552 1.00 85.44 174 ASP A O 1
ATOM 1379 N N . ALA A 1 175 ? 11.034 -18.851 -5.114 1.00 84.88 175 ALA A N 1
ATOM 1380 C CA . ALA A 1 175 ? 11.558 -17.814 -4.240 1.00 84.88 175 ALA A CA 1
ATOM 1381 C C . ALA A 1 175 ? 10.481 -16.758 -3.966 1.00 84.88 175 ALA A C 1
ATOM 1383 O O . ALA A 1 175 ? 9.990 -16.115 -4.896 1.00 84.88 175 ALA A O 1
ATOM 1384 N N . VAL A 1 176 ? 10.185 -16.543 -2.683 1.00 86.88 176 VAL A N 1
ATOM 1385 C CA . VAL A 1 176 ? 9.207 -15.557 -2.209 1.00 86.88 176 VAL A CA 1
ATOM 1386 C C . VAL A 1 176 ? 9.873 -14.398 -1.478 1.00 86.88 176 VAL A C 1
ATOM 1388 O O . VAL A 1 176 ? 10.929 -14.550 -0.857 1.00 86.88 176 VAL A O 1
ATOM 1391 N N . TRP A 1 177 ? 9.256 -13.226 -1.549 1.00 92.94 177 TRP A N 1
ATOM 1392 C CA . TRP A 1 177 ? 9.645 -12.046 -0.782 1.00 92.94 177 TRP A CA 1
ATOM 1393 C C . TRP A 1 177 ? 8.409 -11.202 -0.483 1.00 92.94 177 TRP A C 1
ATOM 1395 O O . TRP A 1 177 ? 7.499 -11.163 -1.301 1.00 92.94 177 TRP A O 1
ATOM 1405 N N . GLY A 1 178 ? 8.389 -10.524 0.661 1.00 87.25 178 GLY A N 1
ATOM 1406 C CA . GLY A 1 178 ? 7.328 -9.580 0.984 1.00 87.25 178 GLY A CA 1
ATOM 1407 C C . GLY A 1 178 ? 7.829 -8.421 1.830 1.00 87.25 178 GLY A C 1
ATOM 1408 O O . GLY A 1 178 ? 8.879 -8.532 2.479 1.00 87.25 178 GLY A O 1
ATOM 1409 N N . TYR A 1 179 ? 7.117 -7.298 1.766 1.00 88.00 179 TYR A N 1
ATOM 1410 C CA . TYR A 1 179 ? 7.505 -6.071 2.456 1.00 88.00 179 TYR A CA 1
ATOM 1411 C C . TYR A 1 179 ? 6.340 -5.100 2.645 1.00 88.00 179 TYR A C 1
ATOM 1413 O O . TYR A 1 179 ? 5.664 -4.746 1.682 1.00 88.00 179 TYR A O 1
ATOM 1421 N N . ASP A 1 180 ? 6.198 -4.591 3.865 1.00 88.06 180 ASP A N 1
ATOM 1422 C CA . ASP A 1 180 ? 5.194 -3.588 4.213 1.00 88.06 180 ASP A CA 1
ATOM 1423 C C . ASP A 1 180 ? 5.755 -2.187 3.969 1.00 88.06 180 ASP A C 1
ATOM 1425 O O . ASP A 1 180 ? 6.812 -1.823 4.494 1.00 88.06 180 ASP A O 1
ATOM 1429 N N . HIS A 1 181 ? 5.033 -1.367 3.212 1.00 88.25 181 HIS A N 1
ATOM 1430 C CA . HIS A 1 181 ? 5.468 -0.027 2.838 1.00 88.25 181 HIS A CA 1
ATOM 1431 C C . HIS A 1 181 ? 4.471 1.052 3.231 1.00 88.25 181 HIS A C 1
ATOM 1433 O O . HIS A 1 181 ? 3.254 0.917 3.094 1.00 88.25 181 HIS A O 1
ATOM 1439 N N . ILE A 1 182 ? 5.001 2.178 3.693 1.00 82.75 182 ILE A N 1
ATOM 1440 C CA . ILE A 1 182 ? 4.203 3.369 3.959 1.00 82.75 182 ILE A CA 1
ATOM 1441 C C . ILE A 1 182 ? 4.337 4.276 2.741 1.00 82.75 182 ILE A C 1
ATOM 1443 O O . ILE A 1 182 ? 5.409 4.825 2.517 1.00 82.75 182 ILE A O 1
ATOM 1447 N N . ILE A 1 183 ? 3.242 4.466 2.001 1.00 81.19 183 ILE A N 1
ATOM 1448 C CA . ILE A 1 183 ? 3.179 5.408 0.872 1.00 81.19 183 ILE A CA 1
ATOM 1449 C C . ILE A 1 183 ? 3.720 6.782 1.308 1.00 81.19 183 ILE A C 1
ATOM 1451 O O . ILE A 1 183 ? 3.329 7.309 2.356 1.00 81.19 183 ILE A O 1
ATOM 1455 N N . GLY A 1 184 ? 4.628 7.342 0.513 1.00 77.75 184 GLY A N 1
ATOM 1456 C CA . GLY A 1 184 ? 5.359 8.584 0.754 1.00 77.75 184 GLY A CA 1
ATOM 1457 C C . GLY A 1 184 ? 6.651 8.425 1.565 1.00 77.75 184 GLY A C 1
ATOM 1458 O O . GLY A 1 184 ? 7.388 9.400 1.728 1.00 77.75 184 GLY A O 1
ATOM 1459 N N . ALA A 1 185 ? 6.952 7.235 2.095 1.00 82.12 185 ALA A N 1
ATOM 1460 C CA . ALA A 1 185 ? 8.244 6.946 2.711 1.00 82.12 185 ALA A CA 1
ATOM 1461 C C . ALA A 1 185 ? 9.308 6.629 1.649 1.00 82.12 185 ALA A C 1
ATOM 1463 O O . ALA A 1 185 ? 9.007 6.276 0.516 1.00 82.12 185 ALA A O 1
ATOM 1464 N N . VAL A 1 186 ? 10.586 6.726 2.021 1.00 85.31 186 VAL A N 1
ATOM 1465 C CA . VAL A 1 186 ? 11.679 6.365 1.109 1.00 85.31 186 VAL A CA 1
ATOM 1466 C C . VAL A 1 186 ? 11.645 4.863 0.830 1.00 85.31 186 VAL A C 1
ATOM 1468 O O . VAL A 1 186 ? 11.762 4.061 1.759 1.00 85.31 186 VAL A O 1
ATOM 1471 N N . LEU A 1 187 ? 11.552 4.493 -0.448 1.00 89.88 187 LEU A N 1
ATOM 1472 C CA . LEU A 1 187 ? 11.618 3.100 -0.879 1.00 89.88 187 LEU A CA 1
ATOM 1473 C C . LEU A 1 187 ? 13.004 2.512 -0.568 1.00 89.88 187 LEU A C 1
ATOM 1475 O O . LEU A 1 187 ? 14.028 3.070 -0.980 1.00 89.88 187 LEU A O 1
ATOM 1479 N N . PRO A 1 188 ? 13.079 1.384 0.155 1.00 90.94 188 PRO A N 1
ATOM 1480 C CA . PRO A 1 188 ? 14.351 0.754 0.468 1.00 90.94 188 PRO A CA 1
ATOM 1481 C C . PRO A 1 188 ? 14.959 0.114 -0.786 1.00 90.94 188 PRO A C 1
ATOM 1483 O O . PRO A 1 188 ? 14.245 -0.395 -1.649 1.00 90.94 188 PRO A O 1
ATOM 1486 N N . GLN A 1 189 ? 16.295 0.050 -0.846 1.00 91.88 189 GLN A N 1
ATOM 1487 C CA . GLN A 1 189 ? 17.012 -0.490 -2.011 1.00 91.88 189 GLN A CA 1
ATOM 1488 C C . GLN A 1 189 ? 16.543 -1.898 -2.401 1.00 91.88 189 GLN A C 1
ATOM 1490 O O . GLN A 1 189 ? 16.369 -2.180 -3.577 1.00 91.88 189 GLN A O 1
ATOM 1495 N N . VAL A 1 190 ? 16.249 -2.754 -1.418 1.00 91.25 190 VAL A N 1
ATOM 1496 C CA . VAL A 1 190 ? 15.748 -4.115 -1.666 1.00 91.25 190 VAL A CA 1
ATOM 1497 C C . VAL A 1 190 ? 14.439 -4.138 -2.462 1.00 91.25 190 VAL A C 1
ATOM 1499 O O . VAL A 1 190 ? 14.217 -5.056 -3.245 1.00 91.25 190 VAL A O 1
ATOM 1502 N N . MET A 1 191 ? 13.579 -3.133 -2.292 1.00 93.06 191 MET A N 1
ATOM 1503 C CA . MET A 1 191 ? 12.338 -3.015 -3.052 1.00 93.06 191 MET A CA 1
ATOM 1504 C C . MET A 1 191 ? 12.609 -2.486 -4.458 1.00 93.06 191 MET A C 1
ATOM 1506 O O . MET A 1 191 ? 12.071 -3.029 -5.417 1.00 93.06 191 MET A O 1
ATOM 1510 N N . LEU A 1 192 ? 13.493 -1.494 -4.597 1.00 93.12 192 LEU A N 1
ATOM 1511 C CA . LEU A 1 192 ? 13.934 -0.997 -5.907 1.00 93.12 192 LEU A CA 1
ATOM 1512 C C . LEU A 1 192 ? 14.550 -2.122 -6.749 1.00 93.12 192 LEU A C 1
ATOM 1514 O O . LEU A 1 192 ? 14.225 -2.261 -7.927 1.00 93.12 192 LEU A O 1
ATOM 1518 N N . ASP A 1 193 ? 15.363 -2.978 -6.129 1.00 93.50 193 ASP A N 1
ATOM 1519 C CA . ASP A 1 193 ? 15.949 -4.152 -6.776 1.00 93.50 193 ASP A CA 1
ATOM 1520 C C . ASP A 1 193 ? 14.855 -5.103 -7.294 1.00 93.50 193 ASP A C 1
ATOM 1522 O O . ASP A 1 193 ? 14.975 -5.638 -8.396 1.00 93.50 193 ASP A O 1
ATOM 1526 N N . LYS A 1 194 ? 13.751 -5.283 -6.553 1.00 93.75 194 LYS A N 1
ATOM 1527 C CA . LYS A 1 194 ? 12.604 -6.094 -6.997 1.00 93.75 194 LYS A CA 1
ATOM 1528 C C . LYS A 1 194 ? 11.814 -5.437 -8.121 1.00 93.75 194 LYS A C 1
ATOM 1530 O O . LYS A 1 194 ? 11.526 -6.105 -9.111 1.00 93.75 194 LYS A O 1
ATOM 1535 N N . LEU A 1 195 ? 11.509 -4.148 -8.002 1.00 94.06 195 LEU A N 1
ATOM 1536 C CA . LEU A 1 195 ? 10.791 -3.380 -9.023 1.00 94.06 195 LEU A CA 1
ATOM 1537 C C . LEU A 1 195 ? 11.554 -3.362 -10.351 1.00 94.06 195 LEU A C 1
ATOM 1539 O O . LEU A 1 195 ? 10.942 -3.469 -11.411 1.00 94.06 195 LEU A O 1
ATOM 1543 N N . SER A 1 196 ? 12.891 -3.318 -10.302 1.00 93.88 196 SER A N 1
ATOM 1544 C CA . SER A 1 196 ? 13.743 -3.332 -11.498 1.00 93.88 196 SER A CA 1
ATOM 1545 C C . SER A 1 196 ? 13.516 -4.550 -12.405 1.00 93.88 196 SER A C 1
ATOM 1547 O O . SER A 1 196 ? 13.694 -4.450 -13.616 1.00 93.88 196 SER A O 1
ATOM 1549 N N . LEU A 1 197 ? 13.037 -5.675 -11.858 1.00 93.62 197 LEU A N 1
ATOM 1550 C CA . LEU A 1 197 ? 12.709 -6.878 -12.633 1.00 93.62 197 LEU A CA 1
ATOM 1551 C C . LEU A 1 197 ? 11.523 -6.659 -13.586 1.00 93.62 197 LEU A C 1
ATOM 1553 O O . LEU A 1 197 ? 11.398 -7.364 -14.586 1.00 93.62 197 LEU A O 1
ATOM 1557 N N . PHE A 1 198 ? 10.672 -5.671 -13.310 1.00 91.62 198 PHE A N 1
ATOM 1558 C CA . PHE A 1 198 ? 9.452 -5.362 -14.060 1.00 91.62 198 PHE A CA 1
ATOM 1559 C C . PHE A 1 198 ? 9.598 -4.128 -14.956 1.00 91.62 198 PHE A C 1
ATOM 1561 O O . PHE A 1 198 ? 8.766 -3.918 -15.834 1.00 91.62 198 PHE A O 1
ATOM 1568 N N . VAL A 1 199 ? 10.683 -3.362 -14.803 1.00 89.31 199 VAL A N 1
ATOM 1569 C CA . VAL A 1 199 ? 10.950 -2.163 -15.606 1.00 89.31 199 VAL A CA 1
ATOM 1570 C C . VAL A 1 199 ? 11.316 -2.532 -17.039 1.00 89.31 199 VAL A C 1
ATOM 1572 O O . VAL A 1 199 ? 12.297 -3.241 -17.286 1.00 89.31 199 VAL A O 1
ATOM 1575 N N . SER A 1 200 ? 10.539 -2.055 -18.006 1.00 70.50 200 SER A N 1
ATOM 1576 C CA . SER A 1 200 ? 10.864 -2.249 -19.418 1.00 70.50 200 SER A CA 1
ATOM 1577 C C . SER A 1 200 ? 12.057 -1.364 -19.776 1.00 70.50 200 SER A C 1
ATOM 1579 O O . SER A 1 200 ? 11.960 -0.144 -19.732 1.00 70.50 200 SER A O 1
ATOM 1581 N N . HIS A 1 201 ? 13.199 -1.972 -20.097 1.00 57.81 201 HIS A N 1
ATOM 1582 C CA . HIS A 1 201 ? 14.269 -1.257 -20.783 1.00 57.81 201 HIS A CA 1
ATOM 1583 C C . HIS A 1 201 ? 13.899 -1.223 -22.265 1.00 57.81 201 HIS A C 1
ATOM 1585 O O . HIS A 1 201 ? 13.842 -2.286 -22.891 1.00 57.81 201 HIS A O 1
ATOM 1591 N N . GLU A 1 202 ? 13.594 -0.036 -22.788 1.00 45.56 202 GLU A N 1
ATOM 1592 C CA . GLU A 1 202 ? 13.693 0.218 -24.231 1.00 45.56 202 GLU A CA 1
ATOM 1593 C C . GLU A 1 202 ? 15.144 0.062 -24.713 1.00 45.56 202 GLU A C 1
ATOM 1595 O O . GLU A 1 202 ? 16.076 0.440 -23.960 1.00 45.56 202 GLU A O 1
#

Sequence (202 aa):
MSVSIEIPLNLSAQELDEVKHELAVVLYQRQTVGLGEAATIAGLTRIEFQRLLASRHITLHYEENDFDADVAAMQTLQTDSAASSIHDDRVQELTDYLARMEQAALIHPNRATRAWQAWEELLVATSHGLPVPDAAPGPDGELLFAWDRGEHHLELEVFPTTPVEFFYLNRVTDAVWGYDHIIGAVLPQVMLDKLSLFVSHE